Protein AF-0000000078819609 (afdb_homodimer)

Foldseek 3Di:
DEEEEEEEQDPFSVLSLVLLQVCVVVVHAYEYEYAPNRQVNCVVPHPDHPVNSCVSHNHYDYQACCVDLLLDLVRDDQYYEYVAAELVLLQCLLVVNSNTSVSSSSVSCLVNVHEYEHAYEDPPDDPSSVVSVVSNVVSRYHYHHLDFDCVQVDDDPVQSSQRSSCVVCVSSVHDDDSHDDDD/DEEEEEEEQDPFSVLSLVLLQVCVVVVHAYEYEYAPNRQVNCVVPHPDHPVNSCVSHNHYDYQACCVDLLLDLVRDDQYYEYVAAELVLLQCLLVVNSNTSVSSSSVSCLVNVHEYEHAYEDPPDDPSSVVSVVSNVVSRYHYHHLDFDCVQVDDDPVQSSQRSSCVVCVSSVHDDDSHDDDD

Nearest PDB structures (foldseek):
  6qlg-assembly1_A  TM=9.914E-01  e=8.619E-25  Aspergillus niger
  6m8v-assembly1_A  TM=9.849E-01  e=5.406E-24  Methanocaldococcus jannaschii DSM 2661
  6m8t-assembly1_A  TM=9.873E-01  e=1.109E-22  Archaeoglobus fulgidus DSM 4304
  1sbz-assembly1_D  TM=9.808E-01  e=8.305E-22  Escherichia coli O157:H7
  1sbz-assembly1_A  TM=9.743E-01  e=9.921E-22  Escherichia coli O157:H7

Sequence (366 aa):
MEIIVGISGASGVQYGIRLLEVLAEKGIETHLVLTEAAKQIIGIETDYLPLEVEKLATWNYSQKDFSAPIASGSYKTAGMVVAPCSMKTLGAVANGISDTLLTRAADVCLKEERKLVLMTRETPLNLIHIENMLRAKQAGASILPACPGFYSRPKTLEDLIDTMTGRALDLLGVENDIYRRWEMEIIVGISGASGVQYGIRLLEVLAEKGIETHLVLTEAAKQIIGIETDYLPLEVEKLATWNYSQKDFSAPIASGSYKTAGMVVAPCSMKTLGAVANGISDTLLTRAADVCLKEERKLVLMTRETPLNLIHIENMLRAKQAGASILPACPGFYSRPKTLEDLIDTMTGRALDLLGVENDIYRRWE

Organism: Methanosarcina acetivorans (strain ATCC 35395 / DSM 2834 / JCM 12185 / C2A) (NCBI:txid188937)

Solvent-accessible surface area (backbone atoms only — not comparable to full-atom values): 18565 Å² total; per-residue (Å²): 116,37,36,35,39,28,29,29,59,26,53,40,48,62,39,31,52,52,39,36,51,53,36,44,73,70,70,42,43,28,41,32,29,53,32,72,54,22,42,53,45,34,54,64,48,45,90,52,50,58,68,61,58,46,65,47,34,76,38,67,45,59,34,81,43,67,80,44,63,62,53,35,73,85,50,83,60,64,27,36,36,26,24,12,22,11,65,67,56,42,43,26,52,38,66,72,43,54,86,34,30,54,34,28,29,52,49,34,25,46,79,69,69,35,47,33,38,36,23,34,37,63,57,62,52,56,71,67,56,46,53,27,51,44,44,29,40,74,60,60,36,43,43,31,43,52,28,61,65,30,73,78,50,62,87,43,57,64,48,39,43,28,40,49,34,38,52,54,31,53,75,68,70,44,88,80,76,69,41,84,69,93,127,114,38,36,35,40,28,29,29,58,26,54,41,47,62,39,30,52,52,40,36,51,52,36,43,74,69,69,42,43,31,40,32,28,53,34,73,53,22,43,53,45,34,54,65,48,45,91,52,49,59,68,62,58,48,66,48,32,74,39,68,46,58,34,78,43,66,80,44,63,62,54,36,73,85,50,83,60,64,26,36,35,25,23,13,20,11,66,66,56,42,43,26,52,38,67,71,44,54,86,34,31,53,32,28,29,50,49,33,25,45,79,69,70,35,48,31,38,37,24,34,37,63,57,61,52,56,72,68,56,45,52,26,50,45,45,29,41,75,63,61,37,42,42,30,42,54,28,60,65,30,74,78,50,63,86,44,59,65,48,39,43,30,41,50,34,39,51,54,32,52,74,67,70,44,88,80,75,70,42,85,69,94,126

Secondary structure (DSSP, 8-state):
-EEEEEE-SSS-HHHHHHHHHHHHHTT-EEEEEE-HHHHHHHHHHSS--HHHHHTTSSEEEETT-TTSGGGSTTS--SEEEEEEE-HHHHHHHHTT---SHHHHHHHHHHHTT-EEEEEE--SSB-HHHHHHHHHHHHTTPEE--S----TT---SHHHHHHHHHHHHHHHHT----SS----/-EEEEEE-SSS-HHHHHHHHHHHHHTT-EEEEEE-HHHHHHHHHHSS--HHHHHTTSSEEEETT-TTSGGGSTTS--SEEEEEEE-HHHHHHHHTT---SHHHHHHHHHHHTT-EEEEEE--SSB-HHHHHHHHHHHHHTPEE--S----TT---SHHHHHHHHHHHHHHHHT----SS----

Structure (mmCIF, N/CA/C/O backbone):
data_AF-0000000078819609-model_v1
#
loop_
_entity.id
_entity.type
_entity.pdbx_description
1 polymer 'Flavin prenyltransferase UbiX'
#
loop_
_atom_site.group_PDB
_atom_site.id
_atom_site.type_symbol
_atom_site.label_atom_id
_atom_site.label_alt_id
_atom_site.label_comp_id
_atom_site.label_asym_id
_atom_site.label_entity_id
_atom_site.label_seq_id
_atom_site.pdbx_PDB_ins_code
_atom_site.Cartn_x
_atom_site.Cartn_y
_atom_site.Cartn_z
_atom_site.occupancy
_atom_site.B_iso_or_equiv
_atom_site.auth_seq_id
_atom_site.auth_comp_id
_atom_site.auth_asym_id
_atom_site.auth_atom_id
_atom_site.pdbx_PDB_model_num
ATOM 1 N N . MET A 1 1 ? 0.034 19.875 22.359 1 91.62 1 MET A N 1
ATOM 2 C CA . MET A 1 1 ? 0.656 19.188 21.219 1 91.62 1 MET A CA 1
ATOM 3 C C . MET A 1 1 ? -0.004 19.609 19.906 1 91.62 1 MET A C 1
ATOM 5 O O . MET A 1 1 ? -1.227 19.75 19.844 1 91.62 1 MET A O 1
ATOM 9 N N . GLU A 1 2 ? 0.797 20.078 18.906 1 98.19 2 GLU A N 1
ATOM 10 C CA . GLU A 1 2 ? 0.292 20.484 17.609 1 98.19 2 GLU A CA 1
ATOM 11 C C . GLU A 1 2 ? 0.87 19.625 16.5 1 98.19 2 GLU A C 1
ATOM 13 O O . GLU A 1 2 ? 2.068 19.328 16.484 1 98.19 2 GLU A O 1
ATOM 18 N N . ILE A 1 3 ? 0.057 19.172 15.609 1 98.81 3 ILE A N 1
ATOM 19 C CA . ILE A 1 3 ? 0.473 18.281 14.531 1 98.81 3 ILE A CA 1
ATOM 20 C C . ILE A 1 3 ? 0.109 18.906 13.188 1 98.81 3 ILE A C 1
ATOM 22 O O . ILE A 1 3 ? -0.973 19.469 13.031 1 98.81 3 ILE A O 1
ATOM 26 N N . ILE A 1 4 ? 0.991 18.844 12.25 1 98.94 4 ILE A N 1
ATOM 27 C CA . ILE A 1 4 ? 0.702 19.266 10.883 1 98.94 4 ILE A CA 1
ATOM 28 C C . ILE A 1 4 ? 0.105 18.109 10.094 1 98.94 4 ILE A C 1
ATOM 30 O O . ILE A 1 4 ? 0.62 16.984 10.133 1 98.94 4 ILE A O 1
ATOM 34 N N . VAL A 1 5 ? -1.014 18.344 9.438 1 98.94 5 VAL A N 1
ATOM 35 C CA . VAL A 1 5 ? -1.638 17.359 8.555 1 98.94 5 VAL A CA 1
ATOM 36 C C . VAL A 1 5 ? -1.659 17.891 7.125 1 98.94 5 VAL A C 1
ATOM 38 O O . VAL A 1 5 ? -2.238 18.953 6.855 1 98.94 5 VAL A O 1
ATOM 41 N N . GLY A 1 6 ? -0.938 17.234 6.266 1 98.94 6 GLY A N 1
ATOM 42 C CA . GLY A 1 6 ? -1.035 17.5 4.84 1 98.94 6 GLY A CA 1
ATOM 43 C C . GLY A 1 6 ? -1.858 16.469 4.098 1 98.94 6 GLY A C 1
ATOM 44 O O . GLY A 1 6 ? -1.774 15.273 4.395 1 98.94 6 GLY A O 1
ATOM 45 N N . ILE A 1 7 ? -2.686 16.859 3.195 1 98.94 7 ILE A N 1
ATOM 46 C CA . ILE A 1 7 ? -3.395 15.992 2.27 1 98.94 7 ILE A CA 1
ATOM 47 C C . ILE A 1 7 ? -3.037 16.359 0.831 1 98.94 7 ILE A C 1
ATOM 49 O O . ILE A 1 7 ? -3.246 17.5 0.406 1 98.94 7 ILE A O 1
ATOM 53 N N . SER A 1 8 ? -2.395 15.414 0.167 1 98.81 8 SER A N 1
ATOM 54 C CA . SER A 1 8 ? -1.955 15.703 -1.194 1 98.81 8 SER A CA 1
ATOM 55 C C . SER A 1 8 ? -2.738 14.883 -2.213 1 98.81 8 SER A C 1
ATOM 57 O O . SER A 1 8 ? -3.693 14.188 -1.858 1 98.81 8 SER A O 1
ATOM 59 N N . GLY A 1 9 ? -2.371 15.102 -3.496 1 98.12 9 GLY A N 1
ATOM 60 C CA . GLY A 1 9 ? -3.201 14.688 -4.613 1 98.12 9 GLY A CA 1
ATOM 61 C C . GLY A 1 9 ? -3.018 13.227 -4.98 1 98.12 9 GLY A C 1
ATOM 62 O O . GLY A 1 9 ? -2.623 12.906 -6.102 1 98.12 9 GLY A O 1
ATOM 63 N N . ALA A 1 10 ? -3.391 12.336 -4.172 1 98.5 10 ALA A N 1
ATOM 64 C CA . ALA A 1 10 ? -3.475 10.898 -4.418 1 98.5 10 ALA A CA 1
ATOM 65 C C . ALA A 1 10 ? -4.805 10.336 -3.928 1 98.5 10 ALA A C 1
ATOM 67 O O . ALA A 1 10 ? -5.461 10.93 -3.07 1 98.5 10 ALA A O 1
ATOM 68 N N . SER A 1 11 ? -5.23 9.227 -4.488 1 98.12 11 SER A N 1
ATOM 69 C CA . SER A 1 11 ? -6.426 8.555 -3.996 1 98.12 11 SER A CA 1
ATOM 70 C C . SER A 1 11 ? -6.285 8.18 -2.525 1 98.12 11 SER A C 1
ATOM 72 O O . SER A 1 11 ? -5.18 7.91 -2.053 1 98.12 11 SER A O 1
ATOM 74 N N . GLY A 1 12 ? -7.406 8.195 -1.844 1 98.5 12 GLY A N 1
ATOM 75 C CA . GLY A 1 12 ? -7.387 7.852 -0.431 1 98.5 12 GLY A CA 1
ATOM 76 C C . GLY A 1 12 ? -7.43 9.062 0.477 1 98.5 12 GLY A C 1
ATOM 77 O O . GLY A 1 12 ? -6.836 9.062 1.558 1 98.5 12 GLY A O 1
ATOM 78 N N . VAL A 1 13 ? -8.047 10.133 0.08 1 98.81 13 VAL A N 1
ATOM 79 C CA . VAL A 1 13 ? -8.156 11.344 0.889 1 98.81 13 VAL A CA 1
ATOM 80 C C . VAL A 1 13 ? -8.891 11.023 2.191 1 98.81 13 VAL A C 1
ATOM 82 O O . VAL A 1 13 ? -8.758 11.758 3.176 1 98.81 13 VAL A O 1
ATOM 85 N N . GLN A 1 14 ? -9.617 9.898 2.232 1 98.69 14 GLN A N 1
ATOM 86 C CA . GLN A 1 14 ? -10.32 9.43 3.418 1 98.69 14 GLN A CA 1
ATOM 87 C C . GLN A 1 14 ? -9.367 9.242 4.59 1 98.69 14 GLN A C 1
ATOM 89 O O . GLN A 1 14 ? -9.742 9.445 5.746 1 98.69 14 GLN A O 1
ATOM 94 N N . TYR A 1 15 ? -8.141 8.852 4.297 1 98.75 15 TYR A N 1
ATOM 95 C CA . TYR A 1 15 ? -7.156 8.641 5.352 1 98.75 15 TYR A CA 1
ATOM 96 C C . TYR A 1 15 ? -6.863 9.938 6.094 1 98.75 15 TYR A C 1
ATOM 98 O O . TYR A 1 15 ? -6.848 9.969 7.328 1 98.75 15 TYR A O 1
ATOM 106 N N . GLY A 1 16 ? -6.609 10.992 5.297 1 98.88 16 GLY A N 1
ATOM 107 C CA . GLY A 1 16 ? -6.352 12.289 5.895 1 98.88 16 GLY A CA 1
ATOM 108 C C . GLY A 1 16 ? -7.551 12.852 6.641 1 98.88 16 GLY A C 1
ATOM 109 O O . GLY A 1 16 ? -7.406 13.406 7.73 1 98.88 16 GLY A O 1
ATOM 110 N N . ILE A 1 17 ? -8.695 12.688 6.07 1 98.88 17 ILE A N 1
ATOM 111 C CA . ILE A 1 17 ? -9.922 13.18 6.68 1 98.88 17 ILE A CA 1
ATOM 112 C C . ILE A 1 17 ? -10.156 12.469 8.008 1 98.88 17 ILE A C 1
ATOM 114 O O . ILE A 1 17 ? -10.414 13.117 9.031 1 98.88 17 ILE A O 1
ATOM 118 N N . ARG A 1 18 ? -10.062 11.156 8.016 1 98.81 18 ARG A N 1
ATOM 119 C CA . ARG A 1 18 ? -10.266 10.375 9.227 1 98.81 18 ARG A CA 1
ATOM 120 C C . ARG A 1 18 ? -9.25 10.766 10.305 1 98.81 18 ARG A C 1
ATOM 122 O O . ARG A 1 18 ? -9.594 10.852 11.484 1 98.81 18 ARG A O 1
ATOM 129 N N . LEU A 1 19 ? -8.031 11.016 9.906 1 98.88 19 LEU A N 1
ATOM 130 C CA . LEU A 1 19 ? -6.992 11.453 10.836 1 98.88 19 LEU A CA 1
ATOM 131 C C . LEU A 1 19 ? -7.379 12.758 11.516 1 98.88 19 LEU A C 1
ATOM 133 O O . LEU A 1 19 ? -7.238 12.891 12.734 1 98.88 19 LEU A O 1
ATOM 137 N N . LEU A 1 20 ? -7.855 13.727 10.711 1 98.88 20 LEU A N 1
ATOM 138 C CA . LEU A 1 20 ? -8.289 15.008 11.258 1 98.88 20 LEU A CA 1
ATOM 139 C C . LEU A 1 20 ? -9.422 14.805 12.266 1 98.88 20 LEU A C 1
ATOM 141 O O . LEU A 1 20 ? -9.422 15.43 13.336 1 98.88 20 LEU A O 1
ATOM 145 N N . GLU A 1 21 ? -10.352 13.93 11.914 1 98.75 21 GLU A N 1
ATOM 146 C CA . GLU A 1 21 ? -11.477 13.656 12.805 1 98.75 21 GLU A CA 1
ATOM 147 C C . GLU A 1 21 ? -10.992 13.109 14.141 1 98.75 21 GLU A C 1
ATOM 149 O O . GLU A 1 21 ? -11.422 13.578 15.203 1 98.75 21 GLU A O 1
ATOM 154 N N . VAL A 1 22 ? -10.109 12.156 14.102 1 98.69 22 VAL A N 1
ATOM 155 C CA . VAL A 1 22 ? -9.641 11.484 15.305 1 98.69 22 VAL A CA 1
ATOM 156 C C . VAL A 1 22 ? -8.82 12.453 16.156 1 98.69 22 VAL A C 1
ATOM 158 O O . VAL A 1 22 ? -8.961 12.5 17.375 1 98.69 22 VAL A O 1
ATOM 161 N N . LEU A 1 23 ? -7.938 13.227 15.508 1 98.69 23 LEU A N 1
ATOM 162 C CA . LEU A 1 23 ? -7.121 14.195 16.234 1 98.69 23 LEU A CA 1
ATOM 163 C C . LEU A 1 23 ? -7.996 15.242 16.922 1 98.69 23 LEU A C 1
ATOM 165 O O . LEU A 1 23 ? -7.734 15.633 18.062 1 98.69 23 LEU A O 1
ATOM 169 N N . ALA A 1 24 ? -9.023 15.695 16.234 1 98.25 24 ALA A N 1
ATOM 170 C CA . ALA A 1 24 ? -9.961 16.656 16.828 1 98.25 24 ALA A CA 1
ATOM 171 C C . ALA A 1 24 ? -10.656 16.062 18.047 1 98.25 24 ALA A C 1
ATOM 173 O O . ALA A 1 24 ? -10.797 16.734 19.078 1 98.25 24 ALA A O 1
ATOM 174 N N . GLU A 1 25 ? -11.055 14.82 17.906 1 97.56 25 GLU A N 1
ATOM 175 C CA . GLU A 1 25 ? -11.711 14.117 19 1 97.56 25 GLU A CA 1
ATOM 176 C C . GLU A 1 25 ? -10.805 14.031 20.234 1 97.56 25 GLU A C 1
ATOM 178 O O . GLU A 1 25 ? -11.281 14.039 21.359 1 97.56 25 GLU A O 1
ATOM 183 N N . LYS A 1 26 ? -9.578 14.016 20.016 1 97.44 26 LYS A N 1
ATOM 184 C CA . LYS A 1 26 ? -8.609 13.867 21.094 1 97.44 26 LYS A CA 1
ATOM 185 C C . LYS A 1 26 ? -8.164 15.227 21.625 1 97.44 26 LYS A C 1
ATOM 187 O O . LYS A 1 26 ? -7.34 15.305 22.547 1 97.44 26 LYS A O 1
ATOM 192 N N . GLY A 1 27 ? -8.594 16.281 21.031 1 97.44 27 GLY A N 1
ATOM 193 C CA . GLY A 1 27 ? -8.266 17.625 21.469 1 97.44 27 GLY A CA 1
ATOM 194 C C . GLY A 1 27 ? -6.883 18.062 21.031 1 97.44 27 GLY A C 1
ATOM 195 O O . GLY A 1 27 ? -6.297 18.969 21.625 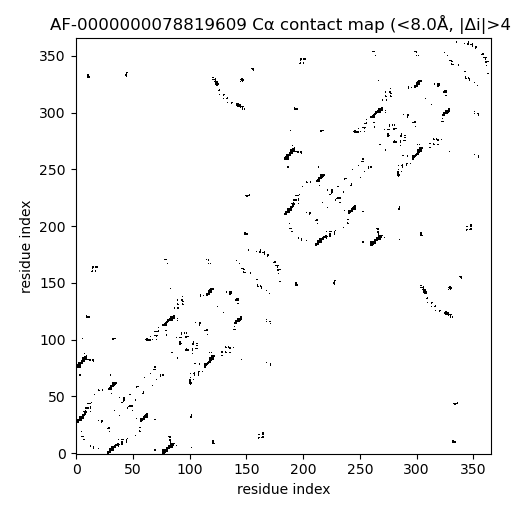1 97.44 27 GLY A O 1
ATOM 196 N N . ILE A 1 28 ? -6.328 17.375 20.062 1 98.44 28 ILE A N 1
ATOM 197 C CA . ILE A 1 28 ? -5.02 17.75 19.531 1 98.44 28 ILE A CA 1
ATOM 198 C C . ILE A 1 28 ? -5.176 18.812 18.453 1 98.44 28 ILE A C 1
ATOM 200 O O . ILE A 1 28 ? -5.992 18.656 17.547 1 98.44 28 ILE A O 1
ATOM 204 N N . GLU A 1 29 ? -4.484 19.844 18.547 1 98.62 29 GLU A N 1
ATOM 205 C CA . GLU A 1 29 ? -4.551 20.938 17.578 1 98.62 29 GLU A CA 1
ATOM 206 C C . GLU A 1 29 ? -3.82 20.578 16.297 1 98.62 29 GLU A C 1
ATOM 208 O O . GLU A 1 29 ? -2.754 19.953 16.328 1 98.62 29 GLU A O 1
ATOM 213 N N . THR A 1 30 ? -4.449 20.969 15.133 1 98.88 30 THR A N 1
ATOM 214 C CA . THR A 1 30 ? -3.883 20.562 13.852 1 98.88 30 THR A CA 1
ATOM 215 C C . THR A 1 30 ? -3.736 21.766 12.914 1 98.88 30 THR A C 1
ATOM 217 O O . THR A 1 30 ? -4.543 22.688 12.961 1 98.88 30 THR A O 1
ATOM 220 N N . HIS A 1 31 ? -2.635 21.75 12.203 1 98.94 31 HIS A N 1
ATOM 221 C CA . HIS A 1 31 ? -2.395 22.641 11.07 1 98.94 31 HIS A CA 1
ATOM 222 C C . HIS A 1 31 ? -2.572 21.906 9.742 1 98.94 31 HIS A C 1
ATOM 224 O O . HIS A 1 31 ? -1.786 21.016 9.414 1 98.94 31 HIS A O 1
ATOM 230 N N . LEU A 1 32 ? -3.578 22.328 8.977 1 98.94 32 LEU A N 1
ATOM 231 C CA . LEU A 1 32 ? -3.904 21.594 7.758 1 98.94 32 LEU A CA 1
ATOM 232 C C . LEU A 1 32 ? -3.412 22.359 6.527 1 98.94 32 LEU A C 1
ATOM 234 O O . LEU A 1 32 ? -3.572 23.578 6.434 1 98.94 32 LEU A O 1
ATOM 238 N N . VAL A 1 33 ? -2.777 21.656 5.645 1 98.94 33 VAL A N 1
ATOM 239 C CA . VAL A 1 33 ? -2.523 22.125 4.289 1 98.94 33 VAL A CA 1
ATOM 240 C C . VAL A 1 33 ? -3.146 21.172 3.279 1 98.94 33 VAL A C 1
ATOM 242 O O . VAL A 1 33 ? -2.746 20 3.191 1 98.94 33 VAL A O 1
ATOM 245 N N . LEU A 1 34 ? -4.117 21.641 2.518 1 98.62 34 LEU A N 1
ATOM 246 C CA . LEU A 1 34 ? -4.695 20.906 1.394 1 98.62 34 LEU A CA 1
ATOM 247 C C . LEU A 1 34 ? -4.094 21.375 0.074 1 98.62 34 LEU A C 1
ATOM 249 O O . LEU A 1 34 ? -4.113 22.578 -0.233 1 98.62 34 LEU A O 1
ATOM 253 N N . THR A 1 35 ? -3.582 20.438 -0.661 1 98.62 35 THR A N 1
ATOM 254 C CA . THR A 1 35 ? -3.178 20.828 -2.004 1 98.62 35 THR A CA 1
ATOM 255 C C . THR A 1 35 ? -4.398 21.016 -2.902 1 98.62 35 THR A C 1
ATOM 257 O O . THR A 1 35 ? -5.484 20.516 -2.592 1 98.62 35 THR A O 1
ATOM 260 N N . GLU A 1 36 ? -4.168 21.703 -3.99 1 98.06 36 GLU A N 1
ATOM 261 C CA . GLU A 1 36 ? -5.258 21.875 -4.945 1 98.06 36 GLU A CA 1
ATOM 262 C C . GLU A 1 36 ? -5.719 20.531 -5.508 1 98.06 36 GLU A C 1
ATOM 264 O O . GLU A 1 36 ? -6.918 20.312 -5.688 1 98.06 36 GLU A O 1
ATOM 269 N N . ALA A 1 37 ? -4.824 19.688 -5.809 1 98.38 37 ALA A N 1
ATOM 270 C CA . ALA A 1 37 ? -5.164 18.344 -6.301 1 98.38 37 ALA A CA 1
ATOM 271 C C . ALA A 1 37 ? -5.992 17.578 -5.273 1 98.38 37 ALA A C 1
ATOM 273 O O . ALA A 1 37 ? -6.949 16.891 -5.629 1 98.38 37 ALA A O 1
ATOM 274 N N . ALA A 1 38 ? -5.652 17.703 -4.027 1 98.69 38 ALA A N 1
ATOM 275 C CA . ALA A 1 38 ? -6.395 17.031 -2.963 1 98.69 38 ALA A CA 1
ATOM 276 C C . ALA A 1 38 ? -7.844 17.5 -2.916 1 98.69 38 ALA A C 1
ATOM 278 O O . ALA A 1 38 ? -8.758 16.703 -2.719 1 98.69 38 ALA A O 1
ATOM 279 N N . LYS A 1 39 ? -7.984 18.781 -3.047 1 98.62 39 LYS A N 1
ATOM 280 C CA . LYS A 1 39 ? -9.336 19.328 -3.037 1 98.62 39 LYS A CA 1
ATOM 281 C C . LYS A 1 39 ? -10.188 18.719 -4.141 1 98.62 39 LYS A C 1
ATOM 283 O O . LYS A 1 39 ? -11.367 18.406 -3.928 1 98.62 39 LYS A O 1
ATOM 288 N N . GLN A 1 40 ? -9.586 18.562 -5.305 1 98.31 40 GLN A N 1
ATOM 289 C CA . GLN A 1 40 ? -10.305 17.938 -6.406 1 98.31 40 GLN A CA 1
ATOM 290 C C . GLN A 1 40 ? -10.648 16.484 -6.082 1 98.31 40 GLN A C 1
ATOM 292 O O . GLN A 1 40 ? -11.773 16.031 -6.34 1 98.31 40 GLN A O 1
ATOM 297 N N . ILE A 1 41 ? -9.758 15.758 -5.512 1 98.56 41 ILE A N 1
ATOM 298 C CA . ILE A 1 41 ? -9.945 14.344 -5.219 1 98.56 41 ILE A CA 1
ATOM 299 C C . ILE A 1 41 ? -11 14.172 -4.129 1 98.56 41 ILE A C 1
ATOM 301 O O . ILE A 1 41 ? -11.781 13.219 -4.156 1 98.56 41 ILE A O 1
ATOM 305 N N . ILE A 1 42 ? -11.039 15.07 -3.146 1 98.56 42 ILE A N 1
ATOM 306 C CA . ILE A 1 42 ? -12.086 15.047 -2.129 1 98.56 42 ILE A CA 1
ATOM 307 C C . ILE A 1 42 ? -13.461 15.023 -2.797 1 98.56 42 ILE A C 1
ATOM 309 O O . ILE A 1 42 ? -14.32 14.227 -2.422 1 98.56 42 ILE A O 1
ATOM 313 N N . GLY A 1 43 ? -13.586 15.875 -3.832 1 97.56 43 GLY A N 1
ATOM 314 C CA . GLY A 1 43 ? -14.844 15.914 -4.562 1 97.56 43 GLY A CA 1
ATOM 315 C C . GLY A 1 43 ? -15.125 14.641 -5.328 1 97.56 43 GLY A C 1
ATOM 316 O O . GLY A 1 43 ? -16.281 14.234 -5.469 1 97.56 43 GLY A O 1
ATOM 317 N N . ILE A 1 44 ? -14.148 13.984 -5.805 1 97.06 44 ILE A N 1
ATOM 318 C CA . ILE A 1 44 ? -14.273 12.797 -6.645 1 97.06 44 ILE A CA 1
ATOM 319 C C . ILE A 1 44 ? -14.57 11.578 -5.77 1 97.06 44 ILE A C 1
ATOM 321 O O . ILE A 1 44 ? -15.453 10.773 -6.09 1 97.06 44 ILE A O 1
ATOM 325 N N . GLU A 1 45 ? -13.891 11.461 -4.59 1 97.81 45 GLU A N 1
ATOM 326 C CA . GLU A 1 45 ? -13.891 10.195 -3.861 1 97.81 45 GLU A CA 1
ATOM 327 C C . GLU A 1 45 ? -14.875 10.234 -2.693 1 97.81 45 GLU A C 1
ATOM 329 O O . GLU A 1 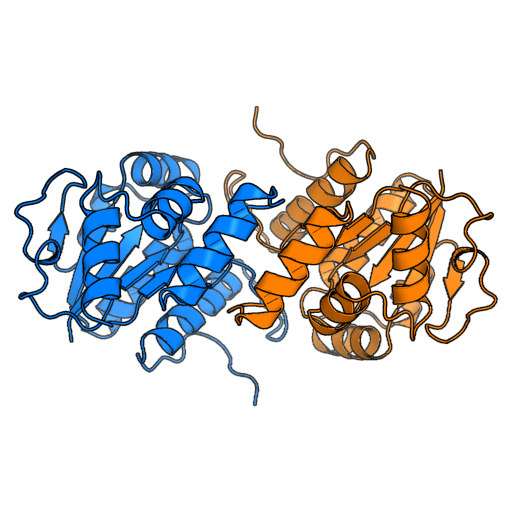45 ? -15.211 9.188 -2.129 1 97.81 45 GLU A O 1
ATOM 334 N N . THR A 1 46 ? -15.266 11.414 -2.266 1 97.94 46 THR A N 1
ATOM 335 C CA . THR A 1 46 ? -16.078 11.523 -1.058 1 97.94 46 THR A CA 1
ATOM 336 C C . THR A 1 46 ? -17.266 12.453 -1.286 1 97.94 46 THR A C 1
ATOM 338 O O . THR A 1 46 ? -17.422 13.008 -2.373 1 97.94 46 THR A O 1
ATOM 341 N N . ASP A 1 47 ? -18.062 12.531 -0.233 1 97.44 47 ASP A N 1
ATOM 342 C CA . ASP A 1 47 ? -19.188 13.469 -0.278 1 97.44 47 ASP A CA 1
ATOM 343 C C . ASP A 1 47 ? -18.844 14.766 0.445 1 97.44 47 ASP A C 1
ATOM 345 O O . ASP A 1 47 ? -19.703 15.633 0.604 1 97.44 47 ASP A O 1
ATOM 349 N N . TYR A 1 48 ? -17.656 14.922 0.892 1 97.69 48 TYR A N 1
ATOM 350 C CA . TYR A 1 48 ? -17.219 16.141 1.561 1 97.69 48 TYR A CA 1
ATOM 351 C C . TYR A 1 48 ? -16.938 17.25 0.549 1 97.69 48 TYR A C 1
ATOM 353 O O . TYR A 1 48 ? -16.453 16.984 -0.554 1 97.69 48 TYR A O 1
ATOM 361 N N . LEU A 1 49 ? -17.188 18.422 0.991 1 98 49 LEU A N 1
ATOM 362 C CA . LEU A 1 49 ? -16.578 19.594 0.359 1 98 49 LEU A CA 1
ATOM 363 C C .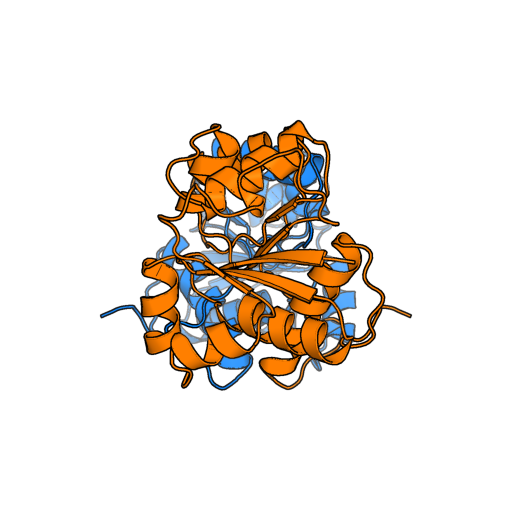 LEU A 1 49 ? -15.242 19.922 1.005 1 98 49 LEU A C 1
ATOM 365 O O . LEU A 1 49 ? -15.055 19.719 2.205 1 98 49 LEU A O 1
ATOM 369 N N . PRO A 1 50 ? -14.336 20.438 0.174 1 98.25 50 PRO A N 1
ATOM 370 C CA . PRO A 1 50 ? -13.047 20.812 0.764 1 98.25 50 PRO A CA 1
ATOM 371 C C . PRO A 1 50 ? -13.195 21.688 2.012 1 98.25 50 PRO A C 1
ATOM 373 O O . PRO A 1 50 ? -12.477 21.484 2.992 1 98.25 50 PRO A O 1
ATOM 376 N N . LEU A 1 51 ? -14.148 22.594 2.014 1 97.94 51 LEU A N 1
ATOM 377 C CA . LEU A 1 51 ? -14.359 23.5 3.137 1 97.94 51 LEU A CA 1
ATOM 378 C C . LEU A 1 51 ? -14.727 22.719 4.398 1 97.94 51 LEU A C 1
ATOM 380 O O . LEU A 1 51 ? -14.352 23.109 5.504 1 97.94 51 LEU A O 1
ATOM 384 N N . GLU A 1 52 ? -15.5 21.656 4.277 1 98.5 52 GLU A N 1
ATOM 385 C CA . GLU A 1 52 ? -15.883 20.828 5.414 1 98.5 52 GLU A CA 1
ATOM 386 C C . GLU A 1 52 ? -14.672 20.141 6.027 1 98.5 52 GLU A C 1
ATOM 388 O O . GLU A 1 52 ? -14.594 19.969 7.246 1 98.5 52 GLU A O 1
ATOM 393 N N . VAL A 1 53 ? -13.773 19.75 5.16 1 98.75 53 VAL A N 1
ATOM 394 C CA . VAL A 1 53 ? -12.539 19.125 5.629 1 98.75 53 VAL A CA 1
ATOM 395 C C . VAL A 1 53 ? -11.68 20.156 6.355 1 98.75 53 VAL A C 1
ATOM 397 O O . VAL A 1 53 ? -11.094 19.859 7.402 1 98.75 53 VAL A O 1
ATOM 400 N N . GLU A 1 54 ? -11.609 21.359 5.805 1 98.62 54 GLU A N 1
ATOM 401 C CA . GLU A 1 54 ? -10.852 22.453 6.414 1 98.62 54 GLU A CA 1
ATOM 402 C C . GLU A 1 54 ? -11.344 22.75 7.824 1 98.62 54 GLU A C 1
ATOM 404 O O . GLU A 1 54 ? -10.555 23.062 8.711 1 98.62 54 GLU A O 1
ATOM 409 N N . LYS A 1 55 ? -12.57 22.562 8.07 1 98.38 55 LYS A N 1
ATOM 410 C CA . LYS A 1 55 ? -13.188 22.891 9.352 1 98.38 55 LYS A CA 1
ATOM 411 C C . LYS A 1 55 ? -12.82 21.859 10.414 1 98.38 55 LYS A C 1
ATOM 413 O O . LYS A 1 55 ? -12.992 22.094 11.609 1 98.38 55 LYS A O 1
ATOM 418 N N . LEU A 1 56 ? -12.344 20.703 9.992 1 98.56 56 LEU A N 1
ATOM 419 C CA . LEU A 1 56 ? -11.945 19.672 10.93 1 98.56 56 LEU A CA 1
ATOM 420 C C . LEU A 1 56 ? -10.648 20.047 11.633 1 98.56 56 LEU A C 1
ATOM 422 O O . LEU A 1 56 ? -10.305 19.469 12.672 1 98.56 56 LEU A O 1
ATOM 426 N N . ALA A 1 57 ? -9.875 20.984 11.062 1 98.81 57 ALA A N 1
ATOM 427 C CA . ALA A 1 57 ? -8.562 21.375 11.586 1 98.81 57 ALA A CA 1
ATOM 428 C C . ALA A 1 57 ? -8.664 22.625 12.461 1 98.81 57 ALA A C 1
ATOM 430 O O . ALA A 1 57 ? -9.594 23.406 12.312 1 98.81 57 ALA A O 1
ATOM 431 N N . THR A 1 58 ? -7.734 22.781 13.359 1 98.81 58 THR A N 1
ATOM 432 C CA . THR A 1 58 ? -7.656 24 14.164 1 98.81 58 THR A CA 1
ATOM 433 C C . THR A 1 58 ? -7.309 25.203 13.289 1 98.81 58 THR A C 1
ATOM 435 O O . THR A 1 58 ? -7.938 26.266 13.398 1 98.81 58 THR A O 1
ATOM 438 N N . TRP A 1 59 ? -6.289 25.062 12.469 1 98.69 59 TRP A N 1
ATOM 439 C CA . TRP A 1 59 ? -5.883 26.047 11.477 1 98.69 59 TRP A CA 1
ATOM 440 C C . TRP A 1 59 ? -5.785 25.438 10.086 1 98.69 59 TRP A C 1
ATOM 442 O O . TRP A 1 59 ? -5.488 24.234 9.953 1 98.69 59 TRP A O 1
ATOM 452 N N . ASN A 1 60 ? -6.074 26.141 9.094 1 98.38 60 ASN A N 1
ATOM 453 C CA . ASN A 1 60 ? -5.926 25.734 7.707 1 98.38 60 ASN A CA 1
ATOM 454 C C . ASN A 1 60 ? -5.219 26.797 6.875 1 98.38 60 ASN A C 1
ATOM 456 O O . ASN A 1 60 ? -5.41 28 7.102 1 98.38 60 ASN A O 1
ATOM 460 N N . TYR A 1 61 ? -4.402 26.375 5.98 1 98.5 61 TYR A N 1
ATOM 461 C CA . TYR A 1 61 ? -3.604 27.281 5.18 1 98.5 61 TYR A CA 1
ATOM 462 C C . TYR A 1 61 ? -3.699 26.953 3.699 1 98.5 61 TYR A C 1
ATOM 464 O O . TYR A 1 61 ? -3.818 25.781 3.332 1 98.5 61 TYR A O 1
ATOM 472 N N . SER A 1 62 ? -3.586 28.016 2.902 1 98.12 62 SER A N 1
ATOM 473 C CA . SER A 1 62 ? -3.355 27.797 1.478 1 98.12 62 SER A CA 1
ATOM 474 C C . SER A 1 62 ? -1.992 27.156 1.23 1 98.12 62 SER A C 1
ATOM 476 O O . SER A 1 62 ? -1.013 27.484 1.898 1 98.12 62 SER A O 1
ATOM 478 N N . GLN A 1 63 ? -1.899 26.328 0.244 1 98.38 63 GLN A N 1
ATOM 479 C CA . GLN A 1 63 ? -0.617 25.734 -0.116 1 98.38 63 GLN A CA 1
ATOM 480 C C . GLN A 1 63 ? 0.365 26.797 -0.604 1 98.38 63 GLN A C 1
ATOM 482 O O . GLN A 1 63 ? 1.565 26.531 -0.707 1 98.38 63 GLN A O 1
ATOM 487 N N . LYS A 1 64 ? -0.109 28 -0.798 1 98.19 64 LYS A N 1
ATOM 488 C CA . LYS A 1 64 ? 0.723 29.094 -1.285 1 98.19 64 LYS A CA 1
ATOM 489 C C . LYS A 1 64 ? 1.143 30.016 -0.143 1 98.19 64 LYS A C 1
ATOM 491 O O . LYS A 1 64 ? 1.881 30.984 -0.355 1 98.19 64 LYS A O 1
ATOM 496 N N . ASP A 1 65 ? 0.688 29.734 1.045 1 98 65 ASP A N 1
ATOM 497 C CA . ASP A 1 65 ? 0.906 30.641 2.176 1 98 65 ASP A CA 1
ATOM 498 C C . ASP A 1 65 ? 2.223 30.328 2.881 1 98 65 ASP A C 1
ATOM 500 O O . ASP A 1 65 ? 2.23 29.734 3.963 1 98 65 ASP A O 1
ATOM 504 N N . PHE A 1 66 ? 3.277 30.875 2.4 1 97.56 66 PHE A N 1
ATOM 505 C CA . PHE A 1 66 ? 4.598 30.609 2.969 1 97.56 66 PHE A CA 1
ATOM 506 C C . PHE A 1 66 ? 4.824 31.469 4.215 1 97.56 66 PHE A C 1
ATOM 508 O O . PHE A 1 66 ? 5.852 31.328 4.883 1 97.56 66 PHE A O 1
ATOM 515 N N . SER A 1 67 ? 3.912 32.281 4.559 1 97.62 67 SER A N 1
ATOM 516 C CA . SER A 1 67 ? 4.02 33.094 5.77 1 97.62 67 SER A CA 1
ATOM 517 C C . SER A 1 67 ? 3.422 32.344 6.973 1 97.62 67 SER A C 1
ATOM 519 O O . SER A 1 67 ? 3.549 32.812 8.109 1 97.62 67 SER A O 1
ATOM 521 N N . ALA A 1 68 ? 2.77 31.203 6.699 1 98.5 68 ALA A N 1
ATOM 522 C CA . ALA A 1 68 ? 2.191 30.422 7.785 1 98.5 68 ALA A CA 1
ATOM 523 C C . ALA A 1 68 ? 3.256 30.016 8.805 1 98.5 68 ALA A C 1
ATOM 525 O O . ALA A 1 68 ? 4.406 29.766 8.438 1 98.5 68 ALA A O 1
ATOM 526 N N . PRO A 1 69 ? 2.939 29.938 10.047 1 98.31 69 PRO A N 1
ATOM 527 C CA . PRO A 1 69 ? 3.91 29.594 11.086 1 98.31 69 PRO A CA 1
ATOM 528 C C . PRO A 1 69 ? 4.617 28.266 10.812 1 98.31 69 PRO A C 1
ATOM 530 O O . PRO A 1 69 ? 5.805 28.125 11.125 1 98.31 69 PRO A O 1
ATOM 533 N N . ILE A 1 70 ? 3.998 27.328 10.188 1 98.56 70 ILE A N 1
ATOM 534 C CA . ILE A 1 70 ? 4.523 25.969 10 1 98.56 70 ILE A CA 1
ATOM 535 C C . ILE A 1 70 ? 5.602 25.984 8.914 1 98.56 70 ILE A C 1
ATOM 537 O O . ILE A 1 70 ? 6.266 24.984 8.68 1 98.56 70 ILE A O 1
ATOM 541 N N . ALA A 1 71 ? 5.789 27.109 8.266 1 98.38 71 ALA A N 1
ATOM 542 C CA . ALA A 1 71 ? 6.852 27.266 7.273 1 98.38 71 ALA A CA 1
ATOM 543 C C . ALA A 1 71 ? 8.188 27.562 7.945 1 98.38 71 ALA A C 1
ATOM 545 O O . ALA A 1 71 ? 9.234 27.531 7.293 1 98.38 71 ALA A O 1
ATOM 546 N N . SER A 1 72 ? 8.125 27.766 9.211 1 97.31 72 SER A N 1
ATOM 547 C CA . SER A 1 72 ? 9.32 28.156 9.945 1 97.31 72 SER A CA 1
ATOM 548 C C . SER A 1 72 ? 9.75 27.078 10.93 1 97.31 72 SER A C 1
ATOM 550 O O . SER A 1 72 ? 8.922 26.484 11.617 1 97.31 72 SER A O 1
ATOM 552 N N . GLY A 1 73 ? 11.047 26.828 11.023 1 95.94 73 GLY A N 1
ATOM 553 C CA . GLY A 1 73 ? 11.594 25.875 11.961 1 95.94 73 GLY A CA 1
ATOM 554 C C . GLY A 1 73 ? 11.461 26.312 13.406 1 95.94 73 GLY A C 1
ATOM 555 O O . GLY A 1 73 ? 11.508 25.484 14.32 1 95.94 73 GLY A O 1
ATOM 556 N N . SER A 1 74 ? 11.32 27.578 13.594 1 96.38 74 SER A N 1
ATOM 557 C CA . SER A 1 74 ? 11.25 28.109 14.953 1 96.38 74 SER A CA 1
ATOM 558 C C . SER A 1 74 ? 9.883 27.859 15.57 1 96.38 74 SER A C 1
ATOM 560 O O . SER A 1 74 ? 9.711 27.969 16.781 1 96.38 74 SER A O 1
ATOM 562 N N . TYR A 1 75 ? 8.883 27.641 14.727 1 97.56 75 TYR A N 1
ATOM 563 C CA . TYR A 1 75 ? 7.582 27.234 15.242 1 97.56 75 TYR A CA 1
ATOM 564 C C . TYR A 1 75 ? 7.559 25.734 15.547 1 97.56 75 TYR A C 1
ATOM 566 O O . TYR A 1 75 ? 7.645 24.906 14.641 1 97.56 75 TYR A O 1
ATOM 574 N N . LYS A 1 76 ? 7.387 25.406 16.734 1 96.62 76 LYS A N 1
ATOM 575 C CA . LYS A 1 76 ? 7.574 24.031 17.141 1 96.62 76 LYS A CA 1
ATOM 576 C C . LYS A 1 76 ? 6.266 23.25 17.047 1 96.62 76 LYS A C 1
ATOM 578 O O . LYS A 1 76 ? 5.246 23.656 17.609 1 96.62 76 LYS A O 1
ATOM 583 N N . THR A 1 77 ? 6.293 22.234 16.266 1 97.56 77 THR A N 1
ATOM 584 C CA . THR A 1 77 ? 5.211 21.266 16.203 1 97.56 77 THR A CA 1
ATOM 585 C C . THR A 1 77 ? 5.699 19.875 16.609 1 97.56 77 THR A C 1
ATOM 587 O O . THR A 1 77 ? 6.906 19.641 16.703 1 97.56 77 THR A O 1
ATOM 590 N N . ALA A 1 78 ? 4.75 19 16.875 1 97.69 78 ALA A N 1
ATOM 591 C CA . ALA A 1 78 ? 5.094 17.656 17.297 1 97.69 78 ALA A CA 1
ATOM 592 C C . ALA A 1 78 ? 5.469 16.781 16.109 1 97.69 78 ALA A C 1
ATOM 594 O O . ALA A 1 78 ? 6.098 15.734 16.266 1 97.69 78 ALA A O 1
ATOM 595 N N . GLY A 1 79 ? 5.109 17.234 14.938 1 98.44 79 GLY A N 1
ATOM 596 C CA . GLY A 1 79 ? 5.395 16.484 13.727 1 98.44 79 GLY A CA 1
ATOM 597 C C . GLY A 1 79 ? 4.387 16.734 12.617 1 98.44 79 GLY A C 1
ATOM 598 O O . GLY A 1 79 ? 3.549 17.625 12.727 1 98.44 79 GLY A O 1
ATOM 599 N N . MET A 1 80 ? 4.516 15.945 11.57 1 98.94 80 MET A N 1
ATOM 600 C CA . MET A 1 80 ? 3.688 16.109 10.383 1 98.94 80 MET A CA 1
ATOM 601 C C . MET A 1 80 ? 3.344 14.75 9.773 1 98.94 80 MET A C 1
ATOM 603 O O . MET A 1 80 ? 4.16 13.828 9.805 1 98.94 80 MET A O 1
ATOM 607 N N . VAL A 1 81 ? 2.168 14.664 9.281 1 98.94 81 VAL A N 1
ATOM 608 C CA . VAL A 1 81 ? 1.758 13.539 8.461 1 98.94 81 VAL A CA 1
ATOM 609 C C . VAL A 1 81 ? 1.143 14.039 7.156 1 98.94 81 VAL A C 1
ATOM 611 O O . VAL A 1 81 ? 0.399 15.023 7.152 1 98.94 81 VAL A O 1
ATOM 614 N N . VAL A 1 82 ? 1.56 13.461 6.098 1 99 82 VAL A N 1
ATOM 615 C CA . VAL A 1 82 ? 0.91 13.688 4.812 1 99 82 VAL A CA 1
ATOM 616 C C . VAL A 1 82 ? 0.112 12.445 4.414 1 99 82 VAL A C 1
ATOM 618 O O . VAL A 1 82 ? 0.688 11.391 4.133 1 99 82 VAL A O 1
ATOM 621 N N . ALA A 1 83 ? -1.248 12.586 4.387 1 98.94 83 ALA A N 1
ATOM 622 C CA . ALA A 1 83 ? -2.119 11.43 4.195 1 98.94 83 ALA A CA 1
ATOM 623 C C . ALA A 1 83 ? -3.332 11.789 3.342 1 98.94 83 ALA A C 1
ATOM 625 O O . ALA A 1 83 ? -4.262 12.445 3.818 1 98.94 83 ALA A O 1
ATOM 626 N N . PRO A 1 84 ? -3.354 11.305 2.158 1 98.88 84 PRO A N 1
ATOM 627 C CA . PRO A 1 84 ? -2.301 10.539 1.483 1 98.88 84 PRO A CA 1
ATOM 628 C C . PRO A 1 84 ? -1.16 11.422 0.985 1 98.88 84 PRO A C 1
ATOM 630 O O . PRO A 1 84 ? -1.317 12.641 0.885 1 98.88 84 PRO A O 1
ATOM 633 N N . CYS A 1 85 ? -0.076 10.805 0.777 1 98.94 85 CYS A N 1
ATOM 634 C CA . CYS A 1 85 ? 1.078 11.445 0.157 1 98.94 85 CYS A CA 1
ATOM 635 C C . CYS A 1 85 ? 1.225 11.016 -1.297 1 98.94 85 CYS A C 1
ATOM 637 O O . CYS A 1 85 ? 1.515 9.852 -1.577 1 98.94 85 CYS A O 1
ATOM 639 N N . SER A 1 86 ? 1.015 11.938 -2.209 1 98.88 86 SER A N 1
ATOM 640 C CA . SER A 1 86 ? 1.187 11.633 -3.625 1 98.88 86 SER A CA 1
ATOM 641 C C . SER A 1 86 ? 2.658 11.422 -3.971 1 98.88 86 SER A C 1
ATOM 643 O O . SER A 1 86 ? 3.543 11.875 -3.238 1 98.88 86 SER A O 1
ATOM 645 N N . MET A 1 87 ? 2.873 10.75 -5.133 1 98.81 87 MET A N 1
ATOM 646 C CA . MET A 1 87 ? 4.258 10.539 -5.539 1 98.81 87 MET A CA 1
ATOM 647 C C . MET A 1 87 ? 4.91 11.852 -5.957 1 98.81 87 MET A C 1
ATOM 649 O O . MET A 1 87 ? 6.121 12.023 -5.809 1 98.81 87 MET A O 1
ATOM 653 N N . LYS A 1 88 ? 4.086 12.828 -6.402 1 98.69 88 LYS A N 1
ATOM 654 C CA . LYS A 1 88 ? 4.605 14.172 -6.652 1 98.69 88 LYS A CA 1
ATOM 655 C C . LYS A 1 88 ? 5.137 14.805 -5.371 1 98.69 88 LYS A C 1
ATOM 657 O O . LYS A 1 88 ? 6.25 15.328 -5.348 1 98.69 88 LYS A O 1
ATOM 662 N N . THR A 1 89 ? 4.312 14.75 -4.359 1 98.88 89 THR A N 1
ATOM 663 C CA . THR A 1 89 ? 4.715 15.312 -3.072 1 98.88 89 THR A CA 1
ATOM 664 C C . THR A 1 89 ? 5.918 14.562 -2.51 1 98.88 89 THR A C 1
ATOM 666 O O . THR A 1 89 ? 6.879 15.18 -2.047 1 98.88 89 THR A O 1
ATOM 669 N N . LEU A 1 90 ? 5.879 13.242 -2.629 1 98.94 90 LEU A N 1
ATOM 670 C CA . LEU A 1 90 ? 7.027 12.445 -2.201 1 98.94 90 LEU A CA 1
ATOM 671 C C . LEU A 1 90 ? 8.289 12.883 -2.932 1 98.94 90 LEU A C 1
ATOM 673 O O . LEU A 1 90 ? 9.344 13.047 -2.312 1 98.94 90 LEU A O 1
ATOM 677 N N . GLY A 1 91 ? 8.18 12.953 -4.227 1 98.88 91 GLY A N 1
ATOM 678 C CA . GLY A 1 91 ? 9.312 13.375 -5.031 1 98.88 91 GLY A CA 1
ATOM 679 C C . GLY A 1 91 ? 9.875 14.719 -4.613 1 98.88 91 GLY A C 1
ATOM 680 O O . GLY A 1 91 ? 11.094 14.883 -4.504 1 98.88 91 GLY A O 1
ATOM 681 N N . ALA A 1 92 ? 9 15.672 -4.348 1 98.88 92 ALA A N 1
ATOM 682 C CA . ALA A 1 92 ? 9.438 17 -3.92 1 98.88 92 ALA A CA 1
ATOM 683 C C . ALA A 1 92 ? 10.148 16.938 -2.574 1 98.88 92 ALA A C 1
ATOM 685 O O . ALA A 1 92 ? 11.234 17.484 -2.414 1 98.88 92 ALA A O 1
ATOM 686 N N . VAL A 1 93 ? 9.57 16.25 -1.635 1 98.81 93 VAL A N 1
ATOM 687 C CA . VAL A 1 93 ? 10.148 16.109 -0.3 1 98.81 93 VAL A CA 1
ATOM 688 C C . VAL A 1 93 ? 11.516 15.438 -0.391 1 98.81 93 VAL A C 1
ATOM 690 O O . VAL A 1 93 ? 12.492 15.914 0.185 1 98.81 93 VAL A O 1
ATOM 693 N N . ALA A 1 94 ? 11.594 14.336 -1.16 1 98.81 94 ALA A N 1
ATOM 694 C CA . ALA A 1 94 ? 12.789 13.508 -1.274 1 98.81 94 ALA A CA 1
ATOM 695 C C . ALA A 1 94 ? 13.938 14.289 -1.907 1 98.81 94 ALA A C 1
ATOM 697 O O . ALA A 1 94 ? 15.109 13.969 -1.689 1 98.81 94 ALA A O 1
ATOM 698 N N . ASN A 1 95 ? 13.57 15.305 -2.678 1 98.62 95 ASN A N 1
ATOM 699 C CA . ASN A 1 95 ? 14.602 16.031 -3.428 1 98.62 95 ASN A CA 1
ATOM 700 C C . ASN A 1 95 ? 14.75 17.453 -2.936 1 98.62 95 ASN A C 1
ATOM 702 O O . ASN A 1 95 ? 15.375 18.281 -3.604 1 98.62 95 ASN A O 1
ATOM 706 N N . GLY A 1 96 ? 14.133 17.844 -1.822 1 98.12 96 GLY A N 1
ATOM 707 C CA . GLY A 1 96 ? 14.305 19.141 -1.188 1 98.12 96 GLY A CA 1
ATOM 708 C C . GLY A 1 96 ? 13.648 20.266 -1.956 1 98.12 96 GLY A C 1
ATOM 709 O O . GLY A 1 96 ? 14.117 21.406 -1.917 1 98.12 96 GLY A O 1
ATOM 710 N N . ILE A 1 97 ? 12.664 19.891 -2.715 1 98.19 97 ILE A N 1
ATOM 711 C CA . ILE A 1 97 ? 11.938 20.891 -3.484 1 98.19 97 ILE A CA 1
ATOM 712 C C . ILE A 1 97 ? 10.734 21.391 -2.68 1 98.19 97 ILE A C 1
ATOM 714 O O . ILE A 1 97 ? 9.703 20.719 -2.617 1 98.19 97 ILE A O 1
ATOM 718 N N . SER A 1 98 ? 10.812 22.531 -2.07 1 96.94 98 SER A N 1
ATOM 719 C CA . SER A 1 98 ? 9.805 23.109 -1.189 1 96.94 98 SER A CA 1
ATOM 720 C C . SER A 1 98 ? 9.008 24.203 -1.896 1 96.94 98 SER A C 1
ATOM 722 O O . SER A 1 98 ? 8.984 25.359 -1.445 1 96.94 98 SER A O 1
ATOM 724 N N . ASP A 1 99 ? 8.266 23.766 -2.928 1 96.88 99 ASP A N 1
ATOM 725 C CA . ASP A 1 99 ? 7.605 24.75 -3.787 1 96.88 99 ASP A CA 1
ATOM 726 C C . ASP A 1 99 ? 6.18 25.016 -3.311 1 96.88 99 ASP A C 1
ATOM 728 O O . ASP A 1 99 ? 5.504 25.906 -3.838 1 96.88 99 ASP A O 1
ATOM 732 N N . THR A 1 100 ? 5.66 24.375 -2.342 1 98.44 100 THR A N 1
ATOM 733 C CA . THR A 1 100 ? 4.383 24.609 -1.682 1 98.44 100 THR A CA 1
ATOM 734 C C . THR A 1 100 ? 4.559 24.656 -0.166 1 98.44 100 THR A C 1
ATOM 736 O O . THR A 1 100 ? 5.586 24.219 0.358 1 98.44 100 THR A O 1
ATOM 739 N N . LEU A 1 101 ? 3.541 25.188 0.502 1 98.81 101 LEU A N 1
ATOM 740 C CA . LEU A 1 101 ? 3.605 25.203 1.959 1 98.81 101 LEU A CA 1
ATOM 741 C C . LEU A 1 101 ? 3.699 23.781 2.506 1 98.81 101 LEU A C 1
ATOM 743 O O . LEU A 1 101 ? 4.371 23.531 3.512 1 98.81 101 LEU A O 1
ATOM 747 N N . LEU A 1 102 ? 3.031 22.828 1.865 1 98.88 102 LEU A N 1
ATOM 748 C CA . LEU A 1 102 ? 3.062 21.438 2.312 1 98.88 102 LEU A CA 1
ATOM 749 C C . LEU A 1 102 ? 4.484 20.891 2.277 1 98.88 102 LEU A C 1
ATOM 751 O O . LEU A 1 102 ? 4.977 20.359 3.277 1 98.88 102 LEU A O 1
ATOM 755 N N . THR A 1 103 ? 5.148 21.031 1.152 1 98.88 103 THR A N 1
ATOM 756 C CA . THR A 1 103 ? 6.504 20.5 1.01 1 98.88 103 THR A CA 1
ATOM 757 C C . THR A 1 103 ? 7.488 21.312 1.85 1 98.88 103 THR A C 1
ATOM 759 O O . THR A 1 103 ? 8.469 20.766 2.359 1 98.88 103 THR A O 1
ATOM 762 N 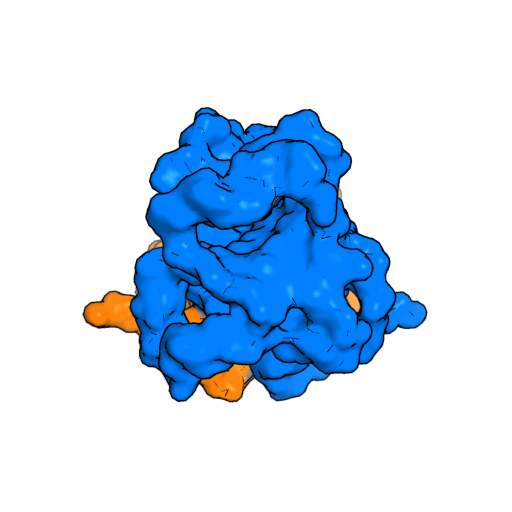N . ARG A 1 104 ? 7.227 22.594 2.057 1 98.81 104 ARG A N 1
ATOM 763 C CA . ARG A 1 104 ? 8.047 23.422 2.938 1 98.81 104 ARG A CA 1
ATOM 764 C C . ARG A 1 104 ? 7.957 22.953 4.379 1 98.81 104 ARG A C 1
ATOM 766 O O . ARG A 1 104 ? 8.977 22.828 5.066 1 98.8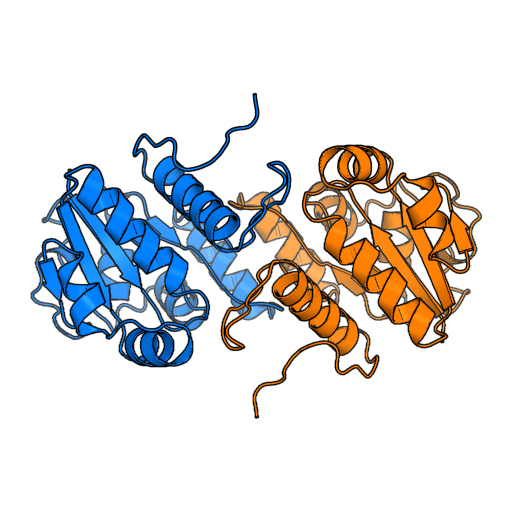1 104 ARG A O 1
ATOM 773 N N . ALA A 1 105 ? 6.746 22.688 4.805 1 98.88 105 ALA A N 1
ATOM 774 C CA . ALA A 1 105 ? 6.551 22.203 6.168 1 98.88 105 ALA A CA 1
ATOM 775 C C . ALA A 1 105 ? 7.23 20.844 6.367 1 98.88 105 ALA A C 1
ATOM 777 O O . ALA A 1 105 ? 7.801 20.594 7.426 1 98.88 105 ALA A O 1
ATOM 778 N N . ALA A 1 106 ? 7.188 19.984 5.355 1 98.94 106 ALA A N 1
ATOM 779 C CA . ALA A 1 106 ? 7.883 18.703 5.41 1 98.94 106 ALA A CA 1
ATOM 780 C C . ALA A 1 106 ? 9.391 18.891 5.527 1 98.94 106 ALA A C 1
ATOM 782 O O . ALA A 1 106 ? 10.055 18.234 6.328 1 98.94 106 ALA A O 1
ATOM 783 N N . ASP A 1 107 ? 9.93 19.797 4.738 1 98.75 107 ASP A N 1
ATOM 784 C CA . ASP A 1 107 ? 11.344 20.125 4.793 1 98.75 107 ASP A CA 1
ATOM 785 C C . ASP A 1 107 ? 11.75 20.609 6.184 1 98.75 107 ASP A C 1
ATOM 787 O O . ASP A 1 107 ? 12.797 20.234 6.699 1 98.75 107 ASP A O 1
ATOM 791 N N . VAL A 1 108 ? 10.938 21.422 6.777 1 98.81 108 VAL A N 1
ATOM 792 C CA . VAL A 1 108 ? 11.172 21.938 8.125 1 98.81 108 VAL A CA 1
ATOM 793 C C . VAL A 1 108 ? 11.219 20.781 9.117 1 98.81 108 VAL A C 1
ATOM 795 O O . VAL A 1 108 ? 12.102 20.719 9.969 1 98.81 108 VAL A O 1
ATOM 798 N N . CYS A 1 109 ? 10.25 19.844 9.008 1 98.75 109 CYS A N 1
ATOM 799 C CA . CYS A 1 109 ? 10.234 18.688 9.906 1 98.75 109 CYS A CA 1
ATOM 800 C C . CYS A 1 109 ? 11.523 17.891 9.781 1 98.75 109 CYS A C 1
ATOM 802 O O . CYS A 1 109 ? 12.117 17.5 10.789 1 98.75 109 CYS A O 1
ATOM 804 N N . LEU A 1 110 ? 12 17.688 8.555 1 98.69 110 LEU A N 1
ATOM 805 C CA . LEU A 1 110 ? 13.203 16.906 8.336 1 98.69 110 LEU A CA 1
ATOM 806 C C . LEU A 1 110 ? 14.43 17.609 8.906 1 98.69 110 LEU A C 1
ATOM 808 O O . LEU A 1 110 ? 15.195 17.031 9.672 1 98.69 110 LEU A O 1
ATOM 812 N N . LYS A 1 111 ? 14.594 18.906 8.594 1 98.12 111 LYS A N 1
ATOM 813 C CA . LYS A 1 111 ? 15.805 19.609 9.008 1 98.12 111 LYS A CA 1
ATOM 814 C C . LYS A 1 111 ? 15.828 19.812 10.516 1 98.12 111 LYS A C 1
ATOM 816 O O . LYS A 1 111 ? 16.906 19.875 11.125 1 98.12 111 LYS A O 1
ATOM 821 N N . GLU A 1 112 ? 14.641 19.891 11.117 1 98.31 112 GLU A N 1
ATOM 822 C CA . GLU A 1 112 ? 14.562 20.062 12.562 1 98.31 112 GLU A CA 1
ATOM 823 C C . GLU A 1 112 ? 14.469 18.719 13.273 1 98.31 112 GLU A C 1
ATOM 825 O O . GLU A 1 112 ? 14.281 18.672 14.492 1 98.31 112 GLU A O 1
ATOM 830 N N . GLU A 1 113 ? 14.477 17.625 12.531 1 98 113 GLU A N 1
ATOM 831 C CA . GLU A 1 113 ? 14.477 16.25 13.023 1 98 113 GLU A CA 1
ATOM 832 C C . GLU A 1 113 ? 13.195 15.938 13.797 1 98 113 GLU A C 1
ATOM 834 O O . GLU A 1 113 ? 13.242 15.297 14.844 1 98 113 GLU A O 1
ATOM 839 N N . ARG A 1 114 ? 12.109 16.516 13.305 1 98.25 114 ARG A N 1
ATOM 840 C CA . ARG A 1 114 ? 10.789 16.172 13.812 1 98.25 114 ARG A CA 1
ATOM 841 C C . ARG A 1 114 ? 10.195 14.992 13.055 1 98.25 114 ARG A C 1
ATOM 843 O O . ARG A 1 114 ? 10.633 14.68 11.945 1 98.25 114 ARG A O 1
ATOM 850 N N . LYS A 1 115 ? 9.227 14.375 13.656 1 98.56 115 LYS A N 1
ATOM 851 C CA . LYS A 1 115 ? 8.555 13.25 13.016 1 98.56 115 LYS A CA 1
ATOM 852 C C . LYS A 1 115 ? 7.883 13.672 11.719 1 98.56 115 LYS A C 1
ATOM 854 O O . LYS A 1 115 ? 7.188 14.695 11.672 1 98.56 115 LYS A O 1
ATOM 859 N N . LEU A 1 116 ? 8.148 12.984 10.672 1 98.94 116 LEU A N 1
ATOM 860 C CA . LEU A 1 116 ? 7.473 13.141 9.391 1 98.94 116 LEU A CA 1
ATOM 861 C C . LEU A 1 116 ? 6.98 11.797 8.867 1 98.94 116 LEU A C 1
ATOM 863 O O . LEU A 1 116 ? 7.785 10.906 8.586 1 98.94 116 LEU A O 1
ATOM 867 N N . VAL A 1 117 ? 5.68 11.641 8.766 1 98.94 117 VAL A N 1
ATOM 868 C CA . VAL A 1 117 ? 5.07 10.414 8.266 1 98.94 117 VAL A CA 1
ATOM 869 C C . VAL A 1 117 ? 4.492 10.664 6.871 1 98.94 117 VAL A C 1
ATOM 871 O O . VAL A 1 117 ? 3.641 11.539 6.691 1 98.94 117 VAL A O 1
ATOM 874 N N . LEU A 1 118 ? 4.961 9.938 5.926 1 99 118 LEU A N 1
ATOM 875 C CA . LEU A 1 118 ? 4.469 10.016 4.555 1 99 118 LEU A CA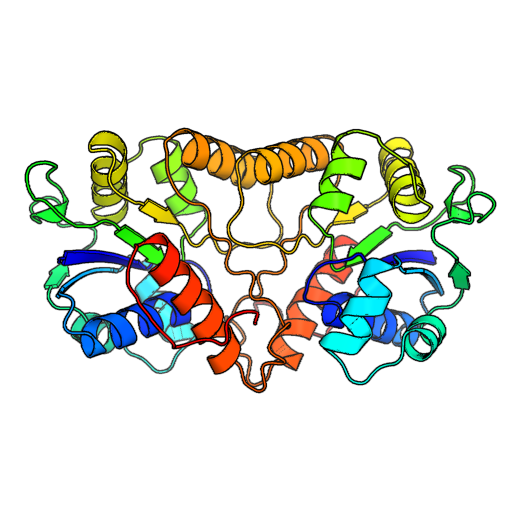 1
ATOM 876 C C . LEU A 1 118 ? 3.66 8.773 4.195 1 99 118 LEU A C 1
ATOM 878 O O . LEU A 1 118 ? 4.223 7.699 3.992 1 99 118 LEU A O 1
ATOM 882 N N . MET A 1 119 ? 2.346 8.898 4.148 1 98.94 119 MET A N 1
ATOM 883 C CA . MET A 1 119 ? 1.464 7.809 3.742 1 98.94 119 MET A CA 1
ATOM 884 C C . MET A 1 119 ? 1.333 7.746 2.225 1 98.94 119 MET A C 1
ATOM 886 O O . MET A 1 119 ? 0.347 8.227 1.662 1 98.94 119 MET A O 1
ATOM 890 N N . THR A 1 120 ? 2.277 7.125 1.628 1 98.94 120 THR A N 1
ATOM 891 C CA . THR A 1 120 ? 2.352 7.09 0.172 1 98.94 120 THR A CA 1
ATOM 892 C C . THR A 1 120 ? 1.229 6.234 -0.407 1 98.94 120 THR A C 1
ATOM 894 O O . THR A 1 120 ? 0.892 5.188 0.147 1 98.94 120 THR A O 1
ATOM 897 N N . ARG A 1 121 ? 0.69 6.754 -1.445 1 98.81 121 ARG A N 1
ATOM 898 C CA . ARG A 1 121 ? -0.359 6.012 -2.141 1 98.81 121 ARG A CA 1
ATOM 899 C C . ARG A 1 121 ? -0.14 6.039 -3.648 1 98.81 121 ARG A C 1
ATOM 901 O O . ARG A 1 121 ? -0.422 7.043 -4.305 1 98.81 121 ARG A O 1
ATOM 908 N N . GLU A 1 122 ? 0.304 4.969 -4.152 1 98.5 122 GLU A N 1
ATOM 909 C CA . GLU A 1 122 ? 0.496 4.672 -5.57 1 98.5 122 GLU A CA 1
ATOM 910 C C . GLU A 1 122 ? 0.72 3.182 -5.797 1 98.5 122 GLU A C 1
ATOM 912 O O . GLU A 1 122 ? 1.31 2.5 -4.957 1 98.5 122 GLU A O 1
ATOM 917 N N . THR A 1 123 ? 0.186 2.646 -6.863 1 98.5 123 THR A N 1
ATOM 918 C CA . THR A 1 123 ? 0.438 1.262 -7.246 1 98.5 123 THR A CA 1
ATOM 919 C C . THR A 1 123 ? 0.045 1.022 -8.703 1 98.5 123 THR A C 1
ATOM 921 O O . THR A 1 123 ? -0.974 1.538 -9.164 1 98.5 123 THR A O 1
ATOM 924 N N . PRO A 1 124 ? 0.914 0.407 -9.453 1 98.69 124 PRO A N 1
ATOM 925 C CA . PRO A 1 124 ? 2.281 -0.041 -9.18 1 98.69 124 PRO A CA 1
ATOM 926 C C . PRO A 1 124 ? 3.268 1.117 -9.055 1 98.69 124 PRO A C 1
ATOM 928 O O . PRO A 1 124 ? 2.9 2.273 -9.273 1 98.69 124 PRO A O 1
ATOM 931 N N . LEU A 1 125 ? 4.473 0.789 -8.602 1 98.88 125 LEU A N 1
ATOM 932 C CA . LEU A 1 125 ? 5.527 1.787 -8.445 1 98.88 125 LEU A CA 1
ATOM 933 C C . LEU A 1 125 ? 6.531 1.7 -9.594 1 98.88 125 LEU A C 1
ATOM 935 O O . LEU A 1 125 ? 6.941 0.604 -9.984 1 98.88 125 LEU A O 1
ATOM 939 N N . ASN A 1 126 ? 6.871 2.803 -10.172 1 98.75 126 ASN A N 1
ATOM 940 C CA . ASN A 1 126 ? 8.031 2.803 -11.055 1 98.75 126 ASN A CA 1
ATOM 941 C C . ASN A 1 126 ? 9.328 3.002 -10.273 1 98.75 126 ASN A C 1
ATOM 943 O O . ASN A 1 126 ? 9.305 3.16 -9.047 1 98.75 126 ASN A O 1
ATOM 947 N N . LEU A 1 127 ? 10.375 2.951 -10.977 1 98.81 127 LEU A N 1
ATOM 948 C CA . LEU A 1 127 ? 11.695 3 -10.359 1 98.81 127 LEU A CA 1
ATOM 949 C C . LEU A 1 127 ? 11.891 4.312 -9.609 1 98.81 127 LEU A C 1
ATOM 951 O O . LEU A 1 127 ? 12.414 4.316 -8.492 1 98.81 127 LEU A O 1
ATOM 955 N N . ILE A 1 128 ? 11.477 5.434 -10.117 1 98.88 128 ILE A N 1
ATOM 956 C CA . ILE A 1 128 ? 11.664 6.766 -9.547 1 98.88 128 ILE A CA 1
ATOM 957 C C . ILE A 1 128 ? 10.898 6.879 -8.234 1 98.88 128 ILE A C 1
ATOM 959 O O . ILE A 1 128 ? 11.398 7.461 -7.266 1 98.88 128 ILE A O 1
ATOM 963 N N . HIS A 1 129 ? 9.711 6.305 -8.172 1 98.94 129 HIS A N 1
ATOM 964 C CA . HIS A 1 129 ? 8.938 6.285 -6.934 1 98.94 129 HIS A CA 1
ATOM 965 C C . HIS A 1 129 ? 9.727 5.629 -5.805 1 98.94 129 HIS A C 1
ATOM 967 O O . HIS A 1 129 ? 9.805 6.172 -4.699 1 98.94 129 HIS A O 1
ATOM 973 N N . ILE A 1 130 ? 10.281 4.48 -6.109 1 98.94 130 ILE A N 1
ATOM 974 C CA . ILE A 1 130 ? 10.984 3.695 -5.098 1 98.94 130 ILE A CA 1
ATOM 975 C C . ILE A 1 130 ? 12.25 4.426 -4.656 1 98.94 130 ILE A C 1
ATOM 977 O O . ILE A 1 130 ? 12.555 4.48 -3.465 1 98.94 130 ILE A O 1
ATOM 981 N N . GLU A 1 131 ? 12.961 5.035 -5.605 1 98.94 131 GLU A N 1
ATOM 982 C CA . GLU A 1 131 ? 14.148 5.832 -5.281 1 98.94 131 GLU A CA 1
ATOM 983 C C . GLU A 1 131 ? 13.789 6.992 -4.355 1 98.94 131 GLU A C 1
ATOM 985 O O . GLU A 1 131 ? 14.531 7.285 -3.416 1 98.94 131 GLU A O 1
ATOM 990 N N . ASN A 1 132 ? 12.719 7.641 -4.637 1 98.94 132 ASN A N 1
ATOM 991 C CA . ASN A 1 132 ? 12.289 8.758 -3.803 1 98.94 132 ASN A CA 1
ATOM 992 C C . ASN A 1 132 ? 11.898 8.297 -2.402 1 98.94 132 ASN A C 1
ATOM 994 O O . ASN A 1 132 ? 12.164 8.984 -1.417 1 98.94 132 ASN A O 1
ATOM 998 N N . MET A 1 133 ? 11.234 7.137 -2.289 1 98.94 133 MET A N 1
ATOM 999 C CA . MET A 1 133 ? 10.945 6.566 -0.978 1 98.94 133 MET A CA 1
ATOM 1000 C C . MET A 1 133 ? 12.227 6.316 -0.191 1 98.94 133 MET A C 1
ATOM 1002 O O . MET A 1 133 ? 12.289 6.609 1.004 1 98.94 133 MET A O 1
ATOM 1006 N N . LEU A 1 134 ? 13.172 5.758 -0.885 1 98.94 134 LEU A N 1
ATOM 1007 C CA . LEU A 1 134 ? 14.461 5.457 -0.269 1 98.94 134 LEU A CA 1
ATOM 1008 C C . LEU A 1 134 ? 15.117 6.723 0.262 1 98.94 134 LEU A C 1
ATOM 1010 O O . LEU A 1 134 ? 15.547 6.77 1.417 1 98.94 134 LEU A O 1
ATOM 1014 N N . ARG A 1 135 ? 15.172 7.773 -0.557 1 98.94 135 ARG A N 1
ATOM 1015 C CA . ARG A 1 135 ? 15.781 9.039 -0.174 1 98.94 135 ARG A CA 1
ATOM 1016 C C . ARG A 1 135 ? 15.07 9.656 1.023 1 98.94 135 ARG A C 1
ATOM 1018 O O . ARG A 1 135 ? 15.711 10.117 1.969 1 98.94 135 ARG A O 1
ATOM 1025 N N . ALA A 1 136 ? 13.766 9.656 0.973 1 98.94 136 ALA A N 1
ATOM 1026 C CA . ALA A 1 136 ? 12.984 10.227 2.066 1 98.94 136 ALA A CA 1
ATOM 1027 C C . ALA A 1 136 ? 13.211 9.461 3.365 1 98.94 136 ALA A C 1
ATOM 1029 O O . ALA A 1 136 ? 13.367 10.062 4.43 1 98.94 136 ALA A O 1
ATOM 1030 N N . LYS A 1 137 ? 13.219 8.133 3.248 1 98.94 137 LYS A N 1
ATOM 1031 C CA . LYS A 1 137 ? 13.453 7.289 4.414 1 98.94 137 LYS A CA 1
ATOM 1032 C C . LYS A 1 137 ? 14.828 7.57 5.023 1 98.94 137 LYS A C 1
ATOM 1034 O O . LYS A 1 137 ? 14.953 7.703 6.242 1 98.94 137 LYS A O 1
ATOM 1039 N N . GLN A 1 138 ? 15.812 7.695 4.188 1 98.75 138 GLN A N 1
ATOM 1040 C CA . GLN A 1 138 ? 17.172 7.957 4.629 1 98.75 138 GLN A CA 1
ATOM 1041 C C . GLN A 1 138 ? 17.297 9.328 5.293 1 98.75 138 GLN A C 1
ATOM 1043 O O . GLN A 1 138 ? 18.109 9.516 6.199 1 98.75 138 GLN A O 1
ATOM 1048 N N . ALA A 1 139 ? 16.438 10.234 4.887 1 98.75 139 ALA A N 1
ATOM 1049 C CA . ALA A 1 139 ? 16.453 11.586 5.434 1 98.75 139 ALA A CA 1
ATOM 1050 C C . ALA A 1 139 ? 15.75 11.641 6.789 1 98.75 139 ALA A C 1
ATOM 1052 O O . ALA A 1 139 ? 15.805 12.656 7.484 1 98.75 139 ALA A O 1
ATOM 1053 N N . GLY A 1 140 ? 15.016 10.547 7.102 1 98.75 140 GLY A N 1
ATOM 1054 C CA . GLY A 1 140 ? 14.453 10.469 8.438 1 98.75 140 GLY A CA 1
ATOM 1055 C C . GLY A 1 140 ? 12.945 10.352 8.445 1 98.75 140 GLY A C 1
ATOM 1056 O O . GLY A 1 140 ? 12.328 10.195 9.5 1 98.75 140 GLY A O 1
ATOM 1057 N N . ALA A 1 141 ? 12.336 10.375 7.258 1 98.88 141 ALA A N 1
ATOM 1058 C CA . ALA A 1 141 ? 10.875 10.25 7.184 1 98.88 141 ALA A CA 1
ATOM 1059 C C . ALA A 1 141 ? 10.438 8.812 7.418 1 98.88 141 ALA A C 1
ATOM 1061 O O . ALA A 1 141 ? 11.18 7.871 7.133 1 98.88 141 ALA A O 1
ATOM 1062 N N . SER A 1 142 ? 9.281 8.656 8.008 1 98.94 142 SER A N 1
ATOM 1063 C CA . SER A 1 142 ? 8.602 7.363 8.008 1 98.94 142 SER A CA 1
ATOM 1064 C C . SER A 1 142 ? 7.793 7.164 6.73 1 98.94 142 SER A C 1
ATOM 1066 O O . SER A 1 142 ? 7.043 8.055 6.316 1 98.94 142 SER A O 1
ATOM 1068 N N . ILE A 1 143 ? 8.039 6.035 6.121 1 98.94 143 ILE A N 1
ATOM 1069 C CA . ILE A 1 143 ? 7.277 5.672 4.93 1 98.94 143 ILE A CA 1
ATOM 1070 C C . ILE A 1 143 ? 6.156 4.703 5.309 1 98.94 143 ILE A C 1
ATOM 1072 O O . ILE A 1 143 ? 6.422 3.59 5.77 1 98.94 143 ILE A O 1
ATOM 1076 N N . LEU A 1 144 ? 4.918 5.121 5.074 1 98.88 144 LEU A N 1
ATOM 1077 C CA . LEU A 1 144 ? 3.717 4.402 5.492 1 98.88 144 LEU A CA 1
ATOM 1078 C C . LEU A 1 144 ? 2.785 4.168 4.309 1 98.88 144 LEU A C 1
ATOM 1080 O O . LEU A 1 144 ? 1.725 4.789 4.211 1 98.88 144 LEU A O 1
ATOM 1084 N N . PRO A 1 145 ? 3.172 3.256 3.418 1 98.88 145 PRO A N 1
ATOM 1085 C CA . PRO A 1 145 ? 2.264 3.023 2.293 1 98.88 145 PRO A CA 1
ATOM 1086 C C . PRO A 1 145 ? 0.841 2.695 2.738 1 98.88 145 PRO A C 1
ATOM 1088 O O . PRO A 1 145 ? 0.65 1.98 3.727 1 98.88 145 PRO A O 1
ATOM 1091 N N . ALA A 1 146 ? -0.143 3.195 2.027 1 98.62 146 ALA A N 1
ATOM 1092 C CA . ALA A 1 146 ? -1.551 2.967 2.346 1 98.62 146 ALA A CA 1
ATOM 1093 C C . ALA A 1 146 ? -1.97 1.544 1.984 1 98.62 146 ALA A C 1
ATOM 1095 O O . ALA A 1 146 ? -2.865 1.345 1.161 1 98.62 146 ALA A O 1
ATOM 1096 N N . CYS A 1 147 ? -1.347 0.638 2.703 1 97.56 147 CYS A N 1
ATOM 1097 C CA . CYS A 1 147 ? -1.522 -0.795 2.494 1 97.56 147 CYS A CA 1
ATOM 1098 C C . CYS A 1 147 ? -2.129 -1.455 3.727 1 97.56 147 CYS A C 1
ATOM 1100 O O . CYS A 1 147 ? -1.437 -2.156 4.465 1 97.56 147 CYS A O 1
ATOM 1102 N N . PRO A 1 148 ? -3.422 -1.314 3.893 1 95.94 148 PRO A N 1
ATOM 1103 C CA . PRO A 1 148 ? -3.998 -1.894 5.109 1 95.94 148 PRO A CA 1
ATOM 1104 C C . PRO A 1 148 ? -3.996 -3.42 5.094 1 95.94 148 PRO A C 1
ATOM 1106 O O . PRO A 1 148 ? -4.109 -4.031 4.027 1 95.94 148 PRO A O 1
ATOM 1109 N N . GLY A 1 149 ? -3.846 -4.004 6.27 1 95.06 149 GLY A N 1
ATOM 1110 C CA . GLY A 1 149 ? -3.932 -5.445 6.422 1 95.06 149 GLY A CA 1
ATOM 1111 C C . GLY A 1 149 ? -5.328 -5.93 6.766 1 95.06 149 GLY A C 1
ATOM 1112 O O . GLY A 1 149 ? -6.234 -5.121 6.984 1 95.06 149 GLY A O 1
ATOM 1113 N N . PHE A 1 150 ? -5.461 -7.258 6.832 1 96.38 150 PHE A N 1
ATOM 1114 C CA . PHE A 1 150 ? -6.773 -7.867 7.023 1 96.38 150 PHE A CA 1
ATOM 1115 C C . PHE A 1 150 ? -6.797 -8.727 8.281 1 96.38 150 PHE A C 1
ATOM 1117 O O . PHE A 1 150 ? -7.734 -9.492 8.5 1 96.38 150 PHE A O 1
ATOM 1124 N N . TYR A 1 151 ? -5.793 -8.602 9.133 1 93.12 151 TYR A N 1
ATOM 1125 C CA . TYR A 1 151 ? -5.637 -9.484 10.281 1 93.12 151 TYR A CA 1
ATOM 1126 C C . TYR A 1 151 ? -6.828 -9.359 11.227 1 93.12 151 TYR A C 1
ATOM 1128 O O . TYR A 1 151 ? -7.211 -10.336 11.883 1 93.12 151 TYR A O 1
ATOM 1136 N N . SER A 1 152 ? -7.391 -8.172 11.266 1 93 152 SER A N 1
ATOM 1137 C CA . SER A 1 152 ? -8.492 -7.906 12.18 1 93 152 SER A CA 1
ATOM 1138 C C . SER A 1 152 ? -9.828 -8.344 11.578 1 93 152 SER A C 1
ATOM 1140 O O . SER A 1 152 ? -10.883 -8.086 12.156 1 93 152 SER A O 1
ATOM 1142 N N . ARG A 1 153 ? -9.766 -8.914 10.422 1 95.25 153 ARG A N 1
ATOM 1143 C CA . ARG A 1 153 ? -10.945 -9.32 9.672 1 95.25 153 ARG A CA 1
ATOM 1144 C C . ARG A 1 153 ? -11.914 -8.156 9.508 1 95.25 153 ARG A C 1
ATOM 1146 O O . ARG A 1 153 ? -13.07 -8.227 9.953 1 95.25 153 ARG A O 1
ATOM 1153 N N . PRO A 1 154 ? -11.359 -7.074 8.898 1 96.56 154 PRO A N 1
ATOM 1154 C CA . PRO A 1 154 ? -12.227 -5.91 8.695 1 96.56 154 PRO A CA 1
ATOM 1155 C C . PRO A 1 154 ? -13.523 -6.258 7.98 1 96.56 154 PRO A C 1
ATOM 1157 O O . PRO A 1 154 ? -13.547 -7.145 7.125 1 96.56 154 PRO A O 1
ATOM 1160 N N . LYS A 1 155 ? -14.602 -5.539 8.305 1 96 155 LYS A N 1
ATOM 1161 C CA . LYS A 1 155 ? -15.914 -5.793 7.719 1 96 155 LYS A CA 1
ATOM 1162 C C . LYS A 1 155 ? -16.328 -4.66 6.777 1 96 155 LYS A C 1
ATOM 1164 O O . LYS A 1 155 ? -17.156 -4.852 5.895 1 96 155 LYS A O 1
ATOM 1169 N N . THR A 1 156 ? -15.742 -3.518 6.992 1 96.94 156 THR A N 1
ATOM 1170 C CA . THR A 1 156 ? -16.109 -2.348 6.203 1 96.94 156 THR A CA 1
ATOM 1171 C C . THR A 1 156 ? -14.867 -1.616 5.707 1 96.94 156 THR A C 1
ATOM 1173 O O . THR A 1 156 ? -13.758 -1.893 6.16 1 96.94 156 THR A O 1
ATOM 1176 N N . LEU A 1 157 ? -15.055 -0.721 4.77 1 97.62 157 LEU A N 1
ATOM 1177 C CA . LEU A 1 157 ? -13.969 0.138 4.301 1 97.62 157 LEU A CA 1
ATOM 1178 C C . LEU A 1 157 ? -13.461 1.027 5.43 1 97.62 157 LEU A C 1
ATOM 1180 O O . LEU A 1 157 ? -12.258 1.317 5.5 1 97.62 157 LEU A O 1
ATOM 1184 N N . GLU A 1 158 ? -14.391 1.428 6.281 1 97.19 158 GLU A N 1
ATOM 1185 C CA . GLU A 1 158 ? -14.031 2.262 7.426 1 97.19 158 GLU A CA 1
ATOM 1186 C C . GLU A 1 158 ? -13.062 1.538 8.352 1 97.19 158 GLU A C 1
ATOM 1188 O O . GLU A 1 158 ? -12.172 2.162 8.938 1 97.19 158 GLU A O 1
ATOM 1193 N N . ASP A 1 159 ? -13.258 0.247 8.461 1 97.38 159 ASP A N 1
ATOM 1194 C CA . ASP A 1 159 ? -12.328 -0.536 9.273 1 97.38 159 ASP A CA 1
ATOM 1195 C C . ASP A 1 159 ? -10.906 -0.425 8.742 1 97.38 159 ASP A C 1
ATOM 1197 O O . ASP A 1 159 ? -9.953 -0.303 9.516 1 97.38 159 ASP A O 1
ATOM 1201 N N . LEU A 1 160 ? -10.727 -0.471 7.441 1 97.38 160 LEU A N 1
ATOM 1202 C CA . LEU A 1 160 ? -9.414 -0.378 6.828 1 97.38 160 LEU A CA 1
ATOM 1203 C C . LEU A 1 160 ? -8.836 1.023 6.988 1 97.38 160 LEU A C 1
ATOM 1205 O O . LEU A 1 160 ? -7.641 1.181 7.273 1 97.38 160 LEU A O 1
ATOM 1209 N N . ILE A 1 161 ? -9.711 2.016 6.82 1 98.19 161 ILE A N 1
ATOM 1210 C CA . ILE A 1 161 ? -9.289 3.404 6.973 1 98.19 161 ILE A CA 1
ATOM 1211 C C . ILE A 1 161 ? -8.82 3.648 8.406 1 98.19 161 ILE A C 1
ATOM 1213 O O . ILE A 1 161 ? -7.785 4.285 8.625 1 98.19 161 ILE A O 1
ATOM 1217 N N . ASP A 1 162 ? -9.508 3.08 9.352 1 98 162 ASP A N 1
ATOM 1218 C CA . ASP A 1 162 ? -9.156 3.221 10.766 1 98 162 ASP A CA 1
ATOM 1219 C C . ASP A 1 162 ? -7.809 2.561 11.055 1 98 162 ASP A C 1
ATOM 1221 O O . ASP A 1 162 ? -7.027 3.066 11.867 1 98 162 ASP A O 1
ATOM 1225 N N . THR A 1 163 ? -7.57 1.446 10.477 1 97 163 THR A N 1
ATOM 1226 C CA . THR A 1 163 ? -6.293 0.767 10.664 1 97 163 THR A CA 1
ATOM 1227 C C . THR A 1 163 ? -5.133 1.661 10.234 1 97 163 THR A C 1
ATOM 1229 O O . THR A 1 163 ? -4.168 1.839 10.984 1 97 163 THR A O 1
ATOM 1232 N N . MET A 1 164 ? -5.223 2.25 9.055 1 98.25 164 MET A N 1
ATOM 1233 C CA . MET A 1 164 ? -4.156 3.107 8.539 1 98.25 164 MET A CA 1
ATOM 1234 C C . MET A 1 164 ? -4.02 4.367 9.391 1 98.25 164 MET A C 1
ATOM 1236 O O . MET A 1 164 ? -2.906 4.832 9.641 1 98.25 164 MET A O 1
ATOM 1240 N N . THR A 1 165 ? -5.168 4.906 9.766 1 98.5 165 THR A N 1
ATOM 1241 C CA . THR A 1 165 ? -5.168 6.082 10.625 1 98.5 165 THR A CA 1
ATOM 1242 C C . THR A 1 165 ? -4.477 5.781 11.953 1 98.5 165 THR A C 1
ATOM 1244 O O . THR A 1 165 ? -3.637 6.562 12.406 1 98.5 165 THR A O 1
ATOM 1247 N N . GLY A 1 166 ? -4.824 4.695 12.531 1 97.88 166 GLY A N 1
ATOM 1248 C CA . GLY A 1 166 ? -4.199 4.289 13.781 1 97.88 166 GLY A CA 1
ATOM 1249 C C . GLY A 1 166 ? -2.695 4.113 13.672 1 97.88 166 GLY A C 1
ATOM 1250 O O . GLY A 1 166 ? -1.949 4.516 14.562 1 97.88 166 GLY A O 1
ATOM 1251 N N . ARG A 1 167 ? -2.244 3.543 12.586 1 97.81 167 ARG A N 1
ATOM 1252 C CA . ARG A 1 167 ? -0.815 3.342 12.375 1 97.81 167 ARG A CA 1
ATOM 1253 C C . ARG A 1 167 ? -0.085 4.676 12.266 1 97.81 167 ARG A C 1
ATOM 1255 O O . ARG A 1 167 ? 1.032 4.82 12.766 1 97.81 167 ARG A O 1
ATOM 1262 N N . ALA A 1 168 ? -0.708 5.59 11.539 1 98.62 168 ALA A N 1
ATOM 1263 C CA . ALA A 1 168 ? -0.125 6.926 11.438 1 98.62 168 ALA A CA 1
ATOM 1264 C C . ALA A 1 168 ? -0.004 7.578 12.812 1 98.62 168 ALA A C 1
ATOM 1266 O O . ALA A 1 168 ? 1.026 8.172 13.141 1 98.62 168 ALA A O 1
ATOM 1267 N N . LEU A 1 169 ? -1.046 7.43 13.594 1 98.44 169 LEU A N 1
ATOM 1268 C CA . LEU A 1 169 ? -1.046 7.992 14.938 1 98.44 169 LEU A CA 1
ATOM 1269 C C . LEU A 1 169 ? 0.039 7.352 15.797 1 98.44 169 LEU A C 1
ATOM 1271 O O . LEU A 1 169 ? 0.733 8.039 16.547 1 98.44 169 LEU A O 1
ATOM 1275 N N . ASP A 1 170 ? 0.19 6.062 15.695 1 98.06 170 ASP A N 1
ATOM 1276 C CA . ASP A 1 170 ? 1.251 5.363 16.422 1 98.06 170 ASP A CA 1
ATOM 1277 C C . ASP A 1 170 ? 2.619 5.953 16.078 1 98.06 170 ASP A C 1
ATOM 1279 O O . ASP A 1 170 ? 3.434 6.188 16.984 1 98.06 170 ASP A O 1
ATOM 1283 N N . LEU A 1 171 ? 2.826 6.191 14.812 1 98.31 171 LEU A N 1
ATOM 1284 C CA . LEU A 1 171 ? 4.113 6.707 14.367 1 98.31 171 LEU A CA 1
ATOM 1285 C C . LEU A 1 171 ? 4.344 8.117 14.891 1 98.31 171 LEU A C 1
ATOM 1287 O O . LEU A 1 171 ? 5.484 8.516 15.141 1 98.31 171 LEU A O 1
ATOM 1291 N N . LEU A 1 172 ? 3.248 8.828 15.078 1 97.88 172 LEU A N 1
ATOM 1292 C CA . LEU A 1 172 ? 3.332 10.195 15.57 1 97.88 172 LEU A CA 1
ATOM 1293 C C . LEU A 1 172 ? 3.43 10.227 17.094 1 97.88 172 LEU A C 1
ATOM 1295 O O . LEU A 1 172 ? 3.584 11.289 17.688 1 97.88 172 LEU A O 1
ATOM 1299 N N . GLY A 1 173 ? 3.275 9.102 17.734 1 97 173 GLY A N 1
ATOM 1300 C CA . GLY A 1 173 ? 3.336 9.031 19.188 1 97 173 GLY A CA 1
ATOM 1301 C C . GLY A 1 173 ? 2.029 9.406 19.859 1 97 173 GLY A C 1
ATOM 1302 O O . GLY A 1 173 ? 2.02 9.812 21.016 1 97 173 GLY A O 1
ATOM 1303 N N . VAL A 1 174 ? 0.964 9.352 19.109 1 97.44 174 VAL A N 1
ATOM 1304 C CA . VAL A 1 174 ? -0.353 9.68 19.656 1 97.44 174 VAL A CA 1
ATOM 1305 C C . VAL A 1 174 ? -1.081 8.391 20.047 1 97.44 174 VAL A C 1
ATOM 1307 O O . VAL A 1 174 ? -1.39 7.562 19.188 1 97.44 174 VAL A O 1
ATOM 1310 N N . GLU A 1 175 ? -1.347 8.234 21.312 1 95.44 175 GLU A N 1
ATOM 1311 C CA . GLU A 1 175 ? -2.07 7.051 21.766 1 95.44 175 GLU A CA 1
ATOM 1312 C C . GLU A 1 175 ? -3.475 6.996 21.172 1 95.44 175 GLU A C 1
ATOM 1314 O O . GLU A 1 175 ? -4.152 8.023 21.078 1 95.44 175 GLU A O 1
ATOM 1319 N N . ASN A 1 176 ? -3.881 5.77 20.703 1 94.81 176 ASN A N 1
ATOM 1320 C CA . ASN A 1 176 ? -5.215 5.621 20.125 1 94.81 176 ASN A CA 1
ATOM 1321 C C . ASN A 1 176 ? -5.699 4.176 20.203 1 94.81 176 ASN A C 1
ATOM 1323 O O . ASN A 1 176 ? -4.91 3.264 20.453 1 94.81 176 ASN A O 1
ATOM 1327 N N . ASP A 1 177 ? -6.992 3.971 19.984 1 92.88 177 ASP A N 1
ATOM 1328 C CA . ASP A 1 177 ? -7.605 2.646 20.016 1 92.88 177 ASP A CA 1
ATOM 1329 C C . ASP A 1 177 ? -8.57 2.471 18.844 1 92.88 177 ASP A C 1
ATOM 1331 O O . ASP A 1 177 ? -9.594 1.797 18.969 1 92.88 177 ASP A O 1
ATOM 1335 N N . ILE A 1 178 ? -8.25 3.082 17.797 1 90.69 178 ILE A N 1
ATOM 1336 C CA . ILE A 1 178 ? -9.25 3.15 16.734 1 90.69 178 ILE A CA 1
ATOM 1337 C C . ILE A 1 178 ? -9.156 1.906 15.852 1 90.69 178 ILE A C 1
ATOM 1339 O O . ILE A 1 178 ? -10.023 1.668 15.008 1 90.69 178 ILE A O 1
ATOM 1343 N N . TYR A 1 179 ? -8.086 1.131 16.094 1 83.31 179 TYR A N 1
ATOM 1344 C CA . TYR A 1 179 ? -8.008 -0.151 15.398 1 83.31 179 TYR A CA 1
ATOM 1345 C C . TYR A 1 179 ? -7.535 -1.249 16.344 1 83.31 179 TYR A C 1
ATOM 1347 O O . TYR A 1 179 ? -6.996 -0.965 17.422 1 83.31 179 TYR A O 1
ATOM 1355 N N . ARG A 1 180 ? -7.875 -2.453 15.93 1 81.31 180 ARG A N 1
ATOM 1356 C CA . ARG A 1 180 ? -7.508 -3.598 16.75 1 81.31 180 ARG A CA 1
ATOM 1357 C C . ARG A 1 180 ? -6.02 -3.908 16.625 1 81.31 180 ARG A C 1
ATOM 1359 O O . ARG A 1 180 ? -5.508 -4.086 15.523 1 81.31 180 ARG A O 1
ATOM 1366 N N . ARG A 1 181 ? -5.41 -3.955 17.828 1 78.94 181 ARG A N 1
ATOM 1367 C CA . ARG A 1 181 ? -3.996 -4.309 17.844 1 78.94 181 ARG A CA 1
ATOM 1368 C C . ARG A 1 181 ? -3.811 -5.816 17.984 1 78.94 181 ARG A C 1
ATOM 1370 O O . ARG A 1 181 ? -4.695 -6.512 18.5 1 78.94 181 ARG A O 1
ATOM 1377 N N . TRP A 1 182 ? -2.754 -6.219 17.406 1 68.75 182 TRP A N 1
ATOM 1378 C CA . TRP A 1 182 ? -2.428 -7.633 17.562 1 68.75 182 TRP A CA 1
ATOM 1379 C C . TRP A 1 182 ? -2.152 -7.977 19.016 1 68.75 182 TRP A C 1
ATOM 1381 O O . TRP A 1 182 ? -1.384 -7.281 19.688 1 68.75 182 TRP A O 1
ATOM 1391 N N . GLU A 1 183 ? -3.098 -8.836 19.672 1 64.25 183 GLU A N 1
ATOM 1392 C CA . GLU A 1 183 ? -2.879 -9.297 21.047 1 64.25 183 GLU A CA 1
ATOM 1393 C C . GLU A 1 183 ? -2.23 -10.68 21.062 1 64.25 183 GLU A C 1
ATOM 1395 O O . GLU A 1 183 ? -2.549 -11.531 20.234 1 64.25 183 GLU A O 1
ATOM 1400 N N . MET B 1 1 ? -2.096 -20.359 -22.156 1 91.38 1 MET B N 1
ATOM 1401 C CA . MET B 1 1 ? -1.329 -19.469 -21.281 1 91.38 1 MET B CA 1
ATOM 1402 C C . MET B 1 1 ? -1.325 -19.984 -19.844 1 91.38 1 MET B C 1
ATOM 1404 O O . MET B 1 1 ? -2.346 -20.469 -19.359 1 91.38 1 MET B O 1
ATOM 1408 N N . GLU B 1 2 ? -0.129 -20.141 -19.234 1 98.19 2 GLU B N 1
ATOM 1409 C CA . GLU B 1 2 ? 0.01 -20.625 -17.859 1 98.19 2 GLU B CA 1
ATOM 1410 C C . GLU B 1 2 ? 0.666 -19.562 -16.984 1 98.19 2 GLU B C 1
ATOM 1412 O O . GLU B 1 2 ? 1.648 -18.938 -17.375 1 98.19 2 GLU B O 1
ATOM 1417 N N . ILE B 1 3 ? 0.125 -19.312 -15.844 1 98.81 3 ILE B N 1
ATOM 1418 C CA . ILE B 1 3 ? 0.622 -18.297 -14.93 1 98.81 3 ILE B CA 1
ATOM 1419 C C . ILE B 1 3 ? 0.955 -18.922 -13.578 1 98.81 3 ILE B C 1
ATOM 1421 O O . ILE B 1 3 ? 0.211 -19.766 -13.078 1 98.81 3 ILE B O 1
ATOM 1425 N N . ILE B 1 4 ? 2.055 -18.547 -13.016 1 98.94 4 ILE B N 1
ATOM 1426 C CA . ILE B 1 4 ? 2.404 -18.969 -11.664 1 98.94 4 ILE B CA 1
ATOM 1427 C C . ILE B 1 4 ? 1.815 -18 -10.648 1 98.94 4 ILE B C 1
ATOM 1429 O O . ILE B 1 4 ? 1.929 -16.781 -10.812 1 98.94 4 ILE B O 1
ATOM 1433 N N . VAL B 1 5 ? 1.124 -18.516 -9.656 1 98.94 5 VAL B N 1
ATOM 1434 C CA . VAL B 1 5 ? 0.593 -17.703 -8.562 1 98.94 5 VAL B CA 1
ATOM 1435 C C . VAL B 1 5 ? 1.234 -18.141 -7.242 1 98.94 5 VAL B C 1
ATOM 1437 O O . VAL B 1 5 ? 1.124 -19.297 -6.844 1 98.94 5 VAL B O 1
ATOM 1440 N N . GLY B 1 6 ? 1.986 -17.266 -6.66 1 98.94 6 GLY B N 1
ATOM 1441 C CA . GLY B 1 6 ? 2.482 -17.453 -5.309 1 98.94 6 GLY B CA 1
ATOM 1442 C C . GLY B 1 6 ? 1.711 -16.672 -4.27 1 98.94 6 GLY B C 1
ATOM 1443 O O . GLY B 1 6 ? 1.333 -15.516 -4.508 1 98.94 6 GLY B O 1
ATOM 1444 N N . ILE B 1 7 ? 1.41 -17.25 -3.15 1 98.94 7 ILE B N 1
ATOM 1445 C CA . ILE B 1 7 ? 0.854 -16.562 -1.986 1 98.94 7 ILE B CA 1
ATOM 1446 C C . ILE B 1 7 ? 1.79 -16.734 -0.792 1 98.94 7 ILE B C 1
ATOM 1448 O O . ILE B 1 7 ? 2.086 -17.859 -0.383 1 98.94 7 ILE B O 1
ATOM 1452 N N . SER B 1 8 ? 2.324 -15.609 -0.347 1 98.81 8 SER B N 1
ATOM 1453 C CA . SER B 1 8 ? 3.281 -15.68 0.752 1 98.81 8 SER B CA 1
ATOM 1454 C C . SER B 1 8 ? 2.707 -15.07 2.027 1 98.81 8 SER B C 1
ATOM 1456 O O . SER B 1 8 ? 1.53 -14.711 2.074 1 98.81 8 SER B O 1
ATOM 1458 N N . GLY B 1 9 ? 3.549 -15.102 3.09 1 98.12 9 GLY B N 1
ATOM 1459 C CA . GLY B 1 9 ? 3.086 -14.883 4.453 1 98.12 9 GLY B CA 1
ATOM 1460 C C . GLY B 1 9 ? 2.951 -13.414 4.809 1 98.12 9 GLY B C 1
ATOM 1461 O O . GLY B 1 9 ? 3.611 -12.93 5.73 1 98.12 9 GLY B O 1
ATOM 1462 N N . ALA B 1 10 ? 2.064 -12.727 4.25 1 98.5 10 ALA B N 1
ATOM 1463 C CA . ALA B 1 10 ? 1.658 -11.367 4.59 1 98.5 10 ALA B CA 1
ATOM 1464 C C . ALA B 1 10 ? 0.137 -11.242 4.629 1 98.5 10 ALA B C 1
ATOM 1466 O O . ALA B 1 10 ? -0.573 -12.055 4.027 1 98.5 10 ALA B O 1
ATOM 1467 N N . SER B 1 11 ? -0.369 -10.281 5.363 1 98.06 11 SER B N 1
ATOM 1468 C CA . SER B 1 11 ? -1.805 -10.016 5.359 1 98.06 11 SER B CA 1
ATOM 1469 C C . SER B 1 11 ? -2.305 -9.695 3.953 1 98.06 11 SER B C 1
ATOM 1471 O O . SER B 1 11 ? -1.568 -9.133 3.141 1 98.06 11 SER B O 1
ATOM 1473 N N . GLY B 1 12 ? -3.543 -10.078 3.705 1 98.5 12 GLY B N 1
ATOM 1474 C CA . GLY B 1 12 ? -4.121 -9.82 2.396 1 98.5 12 GLY B CA 1
ATOM 1475 C C . GLY B 1 12 ? -4.125 -11.047 1.497 1 98.5 12 GLY B C 1
ATOM 1476 O O . GLY B 1 12 ? -3.982 -10.922 0.279 1 98.5 12 GLY B O 1
ATOM 1477 N N . VAL B 1 13 ? -4.223 -12.219 2.027 1 98.81 13 VAL B N 1
ATOM 1478 C CA . VAL B 1 13 ? -4.25 -13.453 1.245 1 98.81 13 VAL B CA 1
ATOM 1479 C C . VAL B 1 13 ? -5.453 -13.438 0.305 1 98.81 13 VAL B C 1
ATOM 1481 O O . VAL B 1 13 ? -5.473 -14.148 -0.701 1 98.81 13 VAL B O 1
ATOM 1484 N N . GLN B 1 14 ? -6.438 -12.578 0.583 1 98.69 14 GLN B N 1
ATOM 1485 C CA . GLN B 1 14 ? -7.621 -12.406 -0.25 1 98.69 14 GLN B CA 1
ATOM 1486 C C . GLN B 1 14 ? -7.242 -12.008 -1.674 1 98.69 14 GLN B C 1
ATOM 1488 O O . GLN B 1 14 ? -7.922 -12.375 -2.631 1 98.69 14 GLN B O 1
ATOM 1493 N N . TYR B 1 15 ? -6.164 -11.258 -1.811 1 98.75 15 TYR B N 1
ATOM 1494 C CA . TYR B 1 15 ? -5.723 -10.828 -3.133 1 98.75 15 TYR B CA 1
ATOM 1495 C C . TYR B 1 15 ? -5.348 -12.023 -4 1 98.75 15 TYR B C 1
ATOM 1497 O O . TYR B 1 15 ? -5.766 -12.109 -5.16 1 98.75 15 TYR B O 1
ATOM 1505 N N . GLY B 1 16 ? -4.531 -12.906 -3.41 1 98.88 16 GLY B N 1
ATOM 1506 C CA . GLY B 1 16 ? -4.137 -14.102 -4.133 1 98.88 16 GLY B CA 1
ATOM 1507 C C . GLY B 1 16 ? -5.301 -15.023 -4.434 1 98.88 16 GLY B C 1
ATOM 1508 O O . GLY B 1 16 ? -5.398 -15.57 -5.535 1 98.88 16 GLY B O 1
ATOM 1509 N N . ILE B 1 17 ? -6.16 -15.172 -3.484 1 98.88 17 ILE B N 1
ATOM 1510 C CA . ILE B 1 17 ? -7.324 -16.031 -3.646 1 98.88 17 ILE B CA 1
ATOM 1511 C C . ILE B 1 17 ? -8.219 -15.5 -4.766 1 98.88 17 ILE B C 1
ATOM 1513 O O . ILE B 1 17 ? -8.617 -16.25 -5.66 1 98.88 17 ILE B O 1
ATOM 1517 N N . ARG B 1 18 ? -8.523 -14.227 -4.727 1 98.81 18 ARG B N 1
ATOM 1518 C CA . ARG B 1 18 ? -9.359 -13.602 -5.75 1 98.81 18 ARG B CA 1
ATOM 1519 C C . ARG B 1 18 ? -8.727 -13.742 -7.133 1 98.81 18 ARG B C 1
ATOM 1521 O O . ARG B 1 18 ? -9.422 -13.984 -8.117 1 98.81 18 ARG B O 1
ATOM 1528 N N . LEU B 1 19 ? -7.426 -13.594 -7.211 1 98.88 19 LEU B N 1
ATOM 1529 C CA . LEU B 1 19 ? -6.699 -13.75 -8.469 1 98.88 19 LEU B CA 1
ATOM 1530 C C . LEU B 1 19 ? -6.906 -15.148 -9.047 1 98.88 19 LEU B C 1
ATOM 1532 O O . LEU B 1 19 ? -7.172 -15.297 -10.234 1 98.88 19 LEU B O 1
ATOM 1536 N N . LEU B 1 20 ? -6.762 -16.172 -8.18 1 98.88 20 LEU B N 1
ATOM 1537 C CA . LEU B 1 20 ? -6.973 -17.547 -8.609 1 98.88 20 LEU B CA 1
ATOM 1538 C C . LEU B 1 20 ? -8.391 -17.75 -9.133 1 98.88 20 LEU B C 1
ATOM 1540 O O . LEU B 1 20 ? -8.586 -18.391 -10.164 1 98.88 20 LEU B O 1
ATOM 1544 N N . GLU B 1 21 ? -9.344 -17.172 -8.422 1 98.75 21 GLU B N 1
ATOM 1545 C CA . GLU B 1 21 ? -10.734 -17.281 -8.836 1 98.75 21 GLU B CA 1
ATOM 1546 C C . GLU B 1 21 ? -10.945 -16.688 -10.234 1 98.75 21 GLU B C 1
ATOM 1548 O O . GLU B 1 21 ? -11.555 -17.312 -11.094 1 98.75 21 GLU B O 1
ATOM 1553 N N . VAL B 1 22 ? -10.422 -15.508 -10.445 1 98.69 22 VAL B N 1
ATOM 1554 C CA . VAL B 1 22 ? -10.633 -14.797 -11.703 1 98.69 22 VAL B CA 1
ATOM 1555 C C . VAL B 1 22 ? -9.914 -15.531 -12.836 1 98.69 22 VAL B C 1
ATOM 1557 O O . VAL B 1 22 ? -10.469 -15.672 -13.93 1 98.69 22 VAL B O 1
ATOM 1560 N N . LEU B 1 23 ? -8.68 -15.984 -12.594 1 98.69 23 LEU B N 1
ATOM 1561 C CA . LEU B 1 23 ? -7.934 -16.703 -13.617 1 98.69 23 LEU B CA 1
ATOM 1562 C C . LEU B 1 23 ? -8.641 -18 -14.008 1 98.69 23 LEU B C 1
ATOM 1564 O O . LEU B 1 23 ? -8.703 -18.359 -15.18 1 98.69 23 LEU B O 1
ATOM 1568 N N . ALA B 1 24 ? -9.18 -18.688 -13.031 1 98.25 24 ALA B N 1
ATOM 1569 C CA . ALA B 1 24 ? -9.938 -19.906 -13.297 1 98.25 24 ALA B CA 1
ATOM 1570 C C . ALA B 1 24 ? -11.164 -19.609 -14.164 1 98.25 24 ALA B C 1
ATOM 1572 O O . ALA B 1 24 ? -11.453 -20.344 -15.109 1 98.25 24 ALA B O 1
ATOM 1573 N N . GLU B 1 25 ? -11.828 -18.547 -13.82 1 97.5 25 GLU B N 1
ATOM 1574 C CA . GLU B 1 25 ? -13.008 -18.125 -14.57 1 97.5 25 GLU B CA 1
ATOM 1575 C C . GLU B 1 25 ? -12.664 -17.844 -16.031 1 97.5 25 GLU B C 1
ATOM 1577 O O . GLU B 1 25 ? -13.484 -18.062 -16.922 1 97.5 25 GLU B O 1
ATOM 1582 N N . LYS B 1 26 ? -11.492 -17.469 -16.266 1 97.38 26 LYS B N 1
ATOM 1583 C CA . LYS B 1 26 ? -11.055 -17.094 -17.609 1 97.38 26 LYS B CA 1
ATOM 1584 C C . LYS B 1 26 ? -10.453 -18.297 -18.328 1 97.38 26 LYS B C 1
ATOM 1586 O O . LYS B 1 26 ? -10.023 -18.172 -19.484 1 97.38 26 LYS B O 1
ATOM 1591 N N . GLY B 1 27 ? -10.328 -19.391 -17.672 1 97.38 27 GLY B N 1
ATOM 1592 C CA . GLY B 1 27 ? -9.797 -20.594 -18.281 1 97.38 27 GLY B CA 1
ATOM 1593 C C . GLY B 1 27 ? -8.281 -20.594 -18.375 1 97.38 27 GLY B C 1
ATOM 1594 O O . GLY B 1 27 ? -7.703 -21.328 -19.188 1 97.38 27 GLY B O 1
ATOM 1595 N N . ILE B 1 28 ? -7.652 -19.719 -17.641 1 98.44 28 ILE B N 1
ATOM 1596 C CA . ILE B 1 28 ? -6.191 -19.656 -17.625 1 98.44 28 ILE B CA 1
ATOM 1597 C C . ILE B 1 28 ? -5.641 -20.656 -16.625 1 98.44 28 ILE B C 1
ATOM 1599 O O . ILE B 1 28 ? -6.086 -20.703 -15.469 1 98.44 28 ILE B O 1
ATOM 1603 N N . GLU B 1 29 ? -4.758 -21.453 -17.016 1 98.62 29 GLU B N 1
ATOM 1604 C CA . GLU B 1 29 ? -4.16 -22.453 -16.141 1 98.62 29 GLU B CA 1
ATOM 1605 C C . GLU B 1 29 ? -3.156 -21.828 -15.18 1 98.62 29 GLU B C 1
ATOM 1607 O O . GLU B 1 29 ? -2.4 -20.938 -15.562 1 98.62 29 GLU B O 1
ATOM 1612 N N . THR B 1 30 ? -3.18 -22.328 -13.898 1 98.88 30 THR B N 1
ATOM 1613 C CA . THR B 1 30 ? -2.342 -21.703 -12.883 1 98.88 30 THR B CA 1
ATOM 1614 C C . THR B 1 30 ? -1.531 -22.766 -12.125 1 98.88 30 THR B C 1
ATOM 1616 O O . THR B 1 30 ? -1.992 -23.891 -11.938 1 98.88 30 THR B O 1
ATOM 1619 N N . HIS B 1 31 ? -0.299 -22.391 -11.844 1 98.94 31 HIS B N 1
ATOM 1620 C CA . HIS B 1 31 ? 0.573 -23.109 -10.914 1 98.94 31 HIS B CA 1
ATOM 1621 C C . HIS B 1 31 ? 0.67 -22.391 -9.578 1 98.94 31 HIS B C 1
ATOM 1623 O O . HIS B 1 31 ? 1.229 -21.281 -9.5 1 98.94 31 HIS B O 1
ATOM 1629 N N . LEU B 1 32 ? 0.168 -23.031 -8.531 1 98.94 32 LEU B N 1
ATOM 1630 C CA . LEU B 1 32 ? 0.094 -22.375 -7.238 1 98.94 32 LEU B CA 1
ATOM 1631 C C . LEU B 1 32 ? 1.186 -22.875 -6.305 1 98.94 32 LEU B C 1
ATOM 1633 O O . LEU B 1 32 ? 1.429 -24.078 -6.223 1 98.94 32 LEU B O 1
ATOM 1637 N N . VAL B 1 33 ? 1.863 -21.984 -5.668 1 98.94 33 VAL B N 1
ATOM 1638 C CA . VAL B 1 33 ? 2.707 -22.281 -4.516 1 98.94 33 VAL B CA 1
ATOM 1639 C C . VAL B 1 33 ? 2.23 -21.5 -3.301 1 98.94 33 VAL B C 1
ATOM 1641 O O . VAL B 1 33 ? 2.273 -20.266 -3.299 1 98.94 33 VAL B O 1
ATOM 1644 N N . LEU B 1 34 ? 1.775 -22.188 -2.273 1 98.62 34 LEU B N 1
ATOM 1645 C CA . LEU B 1 34 ? 1.448 -21.594 -0.978 1 98.62 34 LEU B CA 1
ATOM 1646 C C . LEU B 1 34 ? 2.59 -21.797 0.014 1 98.62 34 LEU B C 1
ATOM 1648 O O . LEU B 1 34 ? 3.031 -22.922 0.24 1 98.62 34 LEU B O 1
ATOM 1652 N N . THR B 1 35 ? 3.029 -20.688 0.569 1 98.62 35 THR B N 1
ATOM 1653 C CA . THR B 1 35 ? 3.98 -20.891 1.656 1 98.62 35 THR B CA 1
ATOM 1654 C C . THR B 1 35 ? 3.27 -21.375 2.918 1 98.62 35 THR B C 1
ATOM 1656 O O . THR B 1 35 ? 2.051 -21.234 3.041 1 98.62 35 THR B O 1
ATOM 1659 N N . GLU B 1 36 ? 4.051 -21.906 3.812 1 98 36 GLU B N 1
ATOM 1660 C CA . GLU B 1 36 ? 3.475 -22.344 5.078 1 98 36 GLU B CA 1
ATOM 1661 C C . GLU B 1 36 ? 2.869 -21.172 5.844 1 98 36 GLU B C 1
ATOM 1663 O O . GLU B 1 36 ? 1.806 -21.297 6.453 1 98 36 GLU B O 1
ATOM 1668 N N . ALA B 1 37 ? 3.521 -20.062 5.852 1 98.38 37 ALA B N 1
ATOM 1669 C CA . ALA B 1 37 ? 3.006 -18.875 6.508 1 98.38 37 ALA B CA 1
ATOM 1670 C C . ALA B 1 37 ? 1.683 -18.438 5.887 1 98.38 37 ALA B C 1
ATOM 1672 O O . ALA B 1 37 ? 0.754 -18.031 6.598 1 98.38 37 ALA B O 1
ATOM 1673 N N . ALA B 1 38 ? 1.574 -18.516 4.598 1 98.69 38 ALA B N 1
ATOM 1674 C CA . ALA B 1 38 ? 0.342 -18.156 3.904 1 98.69 38 ALA B CA 1
ATOM 1675 C C . ALA B 1 38 ? -0.82 -19.031 4.348 1 98.69 38 ALA B C 1
ATOM 1677 O O . ALA B 1 38 ? -1.939 -18.562 4.531 1 98.69 38 ALA B O 1
ATOM 1678 N N . LYS B 1 39 ? -0.528 -20.281 4.449 1 98.62 39 LYS B N 1
ATOM 1679 C CA . LYS B 1 39 ? -1.568 -21.219 4.887 1 98.62 39 LYS B CA 1
ATOM 1680 C C . LYS B 1 39 ? -2.115 -20.812 6.254 1 98.62 39 LYS B C 1
ATOM 1682 O O . LYS B 1 39 ? -3.324 -20.891 6.488 1 98.62 39 LYS B O 1
ATOM 1687 N N . GLN B 1 40 ? -1.215 -20.438 7.133 1 98.31 40 GLN B N 1
ATOM 1688 C CA . GLN B 1 40 ? -1.645 -19.984 8.453 1 98.31 40 GLN B CA 1
ATOM 1689 C C . GLN B 1 40 ? -2.492 -18.719 8.352 1 98.31 40 GLN B C 1
ATOM 1691 O O . GLN B 1 40 ? -3.527 -18.609 9.016 1 98.31 40 GLN B O 1
ATOM 1696 N N . ILE B 1 41 ? -2.111 -17.781 7.539 1 98.5 41 ILE B N 1
ATOM 1697 C CA . ILE B 1 41 ? -2.793 -16.5 7.414 1 98.5 41 ILE B CA 1
ATOM 1698 C C . ILE B 1 41 ? -4.164 -16.703 6.777 1 98.5 41 ILE B C 1
ATOM 1700 O O . ILE B 1 41 ? -5.129 -16.031 7.133 1 98.5 41 ILE B O 1
ATOM 1704 N N . ILE B 1 42 ? -4.297 -17.625 5.836 1 98.5 42 ILE B N 1
ATOM 1705 C CA . ILE B 1 42 ? -5.594 -17.969 5.254 1 98.5 42 ILE B CA 1
ATOM 1706 C C . ILE B 1 42 ? -6.586 -18.312 6.363 1 98.5 42 ILE B C 1
ATOM 1708 O O . ILE B 1 42 ? -7.719 -17.828 6.363 1 98.5 42 ILE B O 1
ATOM 1712 N N . GLY B 1 43 ? -6.082 -19.109 7.324 1 97.56 43 GLY B N 1
ATOM 1713 C CA . GLY B 1 43 ? -6.93 -19.469 8.445 1 97.56 43 GLY B CA 1
ATOM 1714 C C . GLY B 1 43 ? -7.281 -18.281 9.336 1 97.56 43 GLY B C 1
ATOM 1715 O O . GLY B 1 43 ? -8.375 -18.234 9.891 1 97.56 43 GLY B O 1
ATOM 1716 N N . ILE B 1 44 ? -6.441 -17.359 9.469 1 97.06 44 ILE B N 1
ATOM 1717 C CA . ILE B 1 44 ? -6.602 -16.219 10.359 1 97.06 44 ILE B CA 1
ATOM 1718 C C . ILE B 1 44 ? -7.527 -15.18 9.719 1 97.06 44 ILE B C 1
ATOM 1720 O O . ILE B 1 44 ? -8.43 -14.656 10.375 1 97.06 44 ILE B O 1
ATOM 1724 N N . GLU B 1 45 ? -7.383 -14.945 8.383 1 97.75 45 GLU B N 1
ATOM 1725 C CA . GLU B 1 45 ? -8.008 -13.773 7.77 1 97.75 45 GLU B CA 1
ATOM 1726 C C . GLU B 1 45 ? -9.273 -14.156 7.02 1 97.75 45 GLU B C 1
ATOM 1728 O O . GLU B 1 45 ? -10.078 -13.289 6.672 1 97.75 45 GLU B O 1
ATOM 1733 N N . THR B 1 46 ? -9.43 -15.414 6.688 1 97.88 46 THR B N 1
ATOM 1734 C CA . THR B 1 46 ? -10.547 -15.82 5.84 1 97.88 46 THR B CA 1
ATOM 1735 C C . THR B 1 46 ? -11.25 -17.047 6.418 1 97.88 46 THR B C 1
ATOM 1737 O O . THR B 1 46 ? -10.844 -17.562 7.461 1 97.88 46 THR B O 1
ATOM 1740 N N . ASP B 1 47 ? -12.297 -17.406 5.719 1 97.38 47 ASP B N 1
ATOM 1741 C CA . ASP B 1 47 ? -13.008 -18.625 6.109 1 97.38 47 ASP B CA 1
ATOM 1742 C C . ASP B 1 47 ? -12.578 -19.812 5.246 1 97.38 47 ASP B C 1
ATOM 1744 O O . ASP B 1 47 ? -13.148 -20.906 5.355 1 97.38 47 ASP B O 1
ATOM 1748 N N . TYR B 1 48 ? -11.633 -19.641 4.395 1 97.69 48 TYR B N 1
ATOM 1749 C CA . TYR B 1 48 ? -11.117 -20.703 3.547 1 97.69 48 TYR B CA 1
ATOM 1750 C C . TYR B 1 48 ? -10.195 -21.625 4.336 1 97.69 48 TYR B C 1
ATOM 1752 O O . TYR B 1 48 ? -9.461 -21.172 5.215 1 97.69 48 TYR B O 1
ATOM 1760 N N . LEU B 1 49 ? -10.219 -22.859 3.945 1 98 49 LEU B N 1
ATOM 1761 C CA . LEU B 1 49 ? -9.117 -23.766 4.262 1 98 49 LEU B CA 1
ATOM 1762 C C . LEU B 1 49 ? -8.062 -23.734 3.168 1 98 49 LEU B C 1
ATOM 1764 O O . LEU B 1 49 ? -8.383 -23.547 1.99 1 98 49 LEU B O 1
ATOM 1768 N N . PRO B 1 50 ? -6.812 -23.906 3.588 1 98.19 50 PRO B N 1
ATOM 1769 C CA . PRO B 1 50 ? -5.766 -23.922 2.562 1 98.19 50 PRO B CA 1
ATOM 1770 C C . PRO B 1 50 ? -6.082 -24.859 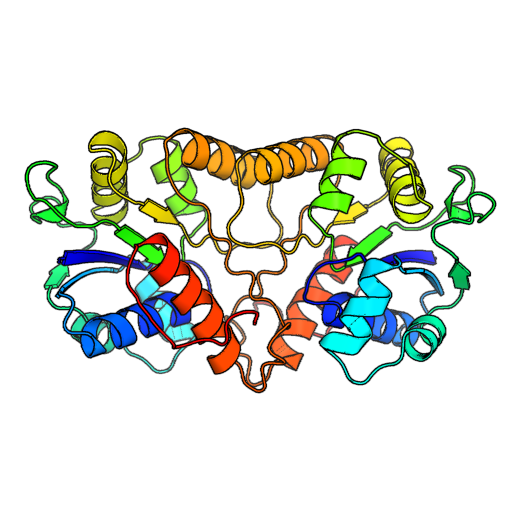1.403 1 98.19 50 PRO B C 1
ATOM 1772 O O . PRO B 1 50 ? -5.844 -24.516 0.243 1 98.19 50 PRO B O 1
ATOM 1775 N N . LEU B 1 51 ? -6.668 -26 1.695 1 97.94 51 LEU B N 1
ATOM 1776 C CA . LEU B 1 51 ? -6.988 -26.984 0.672 1 97.94 51 LEU B CA 1
ATOM 1777 C C . LEU B 1 51 ? -7.988 -26.438 -0.333 1 97.94 51 LEU B C 1
ATOM 1779 O O . LEU B 1 51 ? -7.93 -26.75 -1.521 1 97.94 51 LEU B O 1
ATOM 1783 N N . GLU B 1 52 ? -8.938 -25.641 0.113 1 98.5 52 GLU B N 1
ATOM 1784 C CA . GLU B 1 52 ? -9.922 -25.031 -0.767 1 98.5 52 GLU B CA 1
ATOM 1785 C C . GLU B 1 52 ? -9.266 -24.047 -1.729 1 98.5 52 GLU B C 1
ATOM 1787 O O . GLU B 1 52 ? -9.68 -23.922 -2.885 1 98.5 52 GLU B O 1
ATOM 1792 N N . VAL B 1 53 ? -8.281 -23.359 -1.224 1 98.75 53 VAL B N 1
ATOM 1793 C CA . VAL B 1 53 ? -7.535 -22.422 -2.061 1 98.75 53 VAL B CA 1
ATOM 1794 C C . VAL B 1 53 ? -6.727 -23.188 -3.104 1 98.75 53 VAL B C 1
ATOM 1796 O O . VAL B 1 53 ? -6.672 -22.797 -4.27 1 98.75 53 VAL B O 1
ATOM 1799 N N . GLU B 1 54 ? -6.113 -24.297 -2.689 1 98.62 54 GLU B N 1
ATOM 1800 C CA . GLU B 1 54 ? -5.34 -25.141 -3.59 1 98.62 54 GLU B CA 1
ATOM 1801 C C . GLU B 1 54 ? -6.195 -25.656 -4.746 1 98.62 54 GLU B C 1
ATOM 1803 O O . GLU B 1 54 ? -5.715 -25.766 -5.875 1 98.62 54 GLU B O 1
ATOM 1808 N N . LYS B 1 55 ? -7.43 -25.859 -4.523 1 98.38 55 LYS B N 1
ATOM 1809 C CA . LYS B 1 55 ? -8.336 -26.406 -5.523 1 98.38 55 LYS B CA 1
ATOM 1810 C C . LYS B 1 55 ? -8.68 -25.375 -6.586 1 98.38 55 LYS B C 1
ATOM 1812 O O . LYS B 1 55 ? -9.195 -25.719 -7.656 1 98.38 55 LYS B O 1
ATOM 1817 N N . LEU B 1 56 ? -8.453 -24.109 -6.289 1 98.56 56 LEU B N 1
ATOM 1818 C CA . LEU B 1 56 ? -8.734 -23.047 -7.254 1 98.56 56 LEU B CA 1
ATOM 1819 C C . LEU B 1 56 ? -7.715 -23.062 -8.391 1 98.56 56 LEU B C 1
ATOM 1821 O O . LEU B 1 56 ? -7.949 -22.484 -9.445 1 98.56 56 LEU B O 1
ATOM 1825 N N . ALA B 1 57 ? -6.551 -23.719 -8.18 1 98.81 57 ALA B N 1
ATOM 1826 C CA . ALA B 1 57 ? -5.465 -23.719 -9.156 1 98.81 57 ALA B CA 1
ATOM 1827 C C . ALA B 1 57 ? -5.492 -24.984 -10 1 98.81 57 ALA B C 1
ATOM 1829 O O . ALA B 1 57 ? -6.031 -26.016 -9.578 1 98.81 57 ALA B O 1
ATOM 1830 N N . THR B 1 58 ? -4.938 -24.922 -11.18 1 98.81 58 THR B N 1
ATOM 1831 C CA . THR B 1 58 ? -4.797 -26.109 -12.023 1 98.81 58 THR B CA 1
ATOM 1832 C C . THR B 1 58 ? -3.824 -27.109 -11.406 1 98.81 58 THR B C 1
ATOM 1834 O O . THR B 1 58 ? -4.113 -28.297 -11.344 1 98.81 58 THR B O 1
ATOM 1837 N N . TRP B 1 59 ? -2.678 -26.625 -10.984 1 98.69 59 TRP B N 1
ATOM 1838 C CA . TRP B 1 59 ? -1.673 -27.391 -10.266 1 98.69 59 TRP B CA 1
ATOM 1839 C C . TRP B 1 59 ? -1.275 -26.703 -8.969 1 98.69 59 TRP B C 1
ATOM 1841 O O . TRP B 1 59 ? -1.312 -25.469 -8.875 1 98.69 59 TRP B O 1
ATOM 1851 N N . ASN B 1 60 ? -0.967 -27.422 -7.977 1 98.38 60 ASN B N 1
ATOM 1852 C CA . ASN B 1 60 ? -0.462 -26.906 -6.711 1 98.38 60 ASN B CA 1
ATOM 1853 C C . ASN B 1 60 ? 0.771 -27.672 -6.242 1 98.38 60 ASN B C 1
ATOM 1855 O O . ASN B 1 60 ? 0.869 -28.875 -6.449 1 98.38 60 ASN B O 1
ATOM 1859 N N . TYR B 1 61 ? 1.685 -26.969 -5.672 1 98.5 61 TYR B N 1
ATOM 1860 C CA . TYR B 1 61 ? 2.949 -27.562 -5.258 1 98.5 61 TYR B CA 1
ATOM 1861 C C . TYR B 1 61 ? 3.287 -27.188 -3.822 1 98.5 61 TYR B C 1
ATOM 1863 O O . TYR B 1 61 ? 2.971 -26.078 -3.373 1 98.5 61 TYR B O 1
ATOM 1871 N N . SER B 1 62 ? 3.984 -28.125 -3.166 1 98.12 62 SER B N 1
ATOM 1872 C CA . SER B 1 62 ? 4.629 -27.766 -1.905 1 98.12 62 SER B CA 1
ATOM 1873 C C . SER B 1 62 ? 5.742 -26.75 -2.121 1 98.12 62 SER B C 1
ATOM 1875 O O . SER B 1 62 ? 6.473 -26.828 -3.111 1 98.12 62 SER B O 1
ATOM 1877 N N . GLN B 1 63 ? 5.938 -25.891 -1.188 1 98.38 63 GLN B N 1
ATOM 1878 C CA . GLN B 1 63 ? 7.031 -24.922 -1.274 1 98.38 63 GLN B CA 1
ATOM 1879 C C . GLN B 1 63 ? 8.383 -25.625 -1.228 1 98.38 63 GLN B C 1
ATOM 1881 O O . GLN B 1 63 ? 9.414 -25.031 -1.544 1 98.38 63 GLN B O 1
ATOM 1886 N N . LYS B 1 64 ? 8.383 -26.891 -0.945 1 98.19 64 LYS B N 1
ATOM 1887 C CA . LYS B 1 64 ? 9.609 -27.672 -0.847 1 98.19 64 LYS B CA 1
ATOM 1888 C C . LYS B 1 64 ? 9.852 -28.484 -2.115 1 98.19 64 LYS B C 1
ATOM 1890 O O . LYS B 1 64 ? 10.867 -29.188 -2.236 1 98.19 64 LYS B O 1
ATOM 1895 N N . ASP B 1 65 ? 8.945 -28.422 -3.045 1 98 65 ASP B N 1
ATOM 1896 C CA . ASP B 1 65 ? 8.992 -29.281 -4.227 1 98 65 ASP B CA 1
ATOM 1897 C C . ASP B 1 65 ? 9.82 -28.625 -5.336 1 98 65 ASP B C 1
ATOM 1899 O O . ASP B 1 65 ? 9.266 -28.125 -6.316 1 98 65 ASP B O 1
ATOM 1903 N N . PHE B 1 66 ? 11.094 -28.828 -5.289 1 97.56 66 PHE B N 1
ATOM 1904 C CA . PHE B 1 66 ? 11.984 -28.219 -6.273 1 97.56 66 PHE B CA 1
ATOM 1905 C C . PHE B 1 66 ? 11.992 -29.031 -7.566 1 97.56 66 PHE B C 1
ATOM 1907 O O . PHE B 1 66 ? 12.625 -28.641 -8.547 1 97.56 66 PHE B O 1
ATOM 1914 N N . SER B 1 67 ? 11.305 -30.094 -7.613 1 97.56 67 SER B N 1
ATOM 1915 C CA . SER B 1 67 ? 11.211 -30.906 -8.828 1 97.56 67 SER B CA 1
ATOM 1916 C C . SER B 1 67 ? 10.039 -30.453 -9.695 1 97.56 67 SER B C 1
ATOM 1918 O O . SER B 1 67 ? 9.891 -30.922 -10.828 1 97.56 67 SER B O 1
ATOM 1920 N N . ALA B 1 68 ? 9.219 -29.531 -9.148 1 98.5 68 ALA B N 1
ATOM 1921 C CA . ALA B 1 68 ? 8.094 -29.016 -9.914 1 98.5 68 ALA B CA 1
ATOM 1922 C C . ALA B 1 68 ? 8.562 -28.375 -11.219 1 98.5 68 ALA B C 1
ATOM 1924 O O . ALA B 1 68 ? 9.641 -27.781 -11.281 1 98.5 68 ALA B O 1
ATOM 1925 N N . PRO B 1 69 ? 7.812 -28.469 -12.273 1 98.31 69 PRO B N 1
ATOM 1926 C CA . PRO B 1 69 ? 8.203 -27.906 -13.562 1 98.31 69 PRO B CA 1
ATOM 1927 C C . PRO B 1 69 ? 8.547 -26.422 -13.484 1 98.31 69 PRO B C 1
ATOM 1929 O O . PRO B 1 69 ? 9.445 -25.953 -14.188 1 98.31 69 PRO B O 1
ATOM 1932 N N . ILE B 1 70 ? 7.941 -25.672 -12.633 1 98.5 70 ILE B N 1
ATOM 1933 C CA . ILE B 1 70 ? 8.078 -24.219 -12.57 1 98.5 70 ILE B CA 1
ATOM 1934 C C . ILE B 1 70 ? 9.422 -23.859 -11.938 1 98.5 70 ILE B C 1
ATOM 1936 O O . ILE B 1 70 ? 9.797 -22.672 -11.891 1 98.5 70 ILE B O 1
ATOM 1940 N N . ALA B 1 71 ? 10.148 -24.828 -11.453 1 98.38 71 ALA B N 1
ATOM 1941 C CA . ALA B 1 71 ? 11.484 -24.609 -10.914 1 98.38 71 ALA B CA 1
ATOM 1942 C C . ALA B 1 71 ? 12.523 -24.531 -12.031 1 98.38 71 ALA B C 1
ATOM 1944 O O . ALA B 1 71 ? 13.68 -24.172 -11.789 1 98.38 71 ALA B O 1
ATOM 1945 N N . SER B 1 72 ? 12.078 -24.828 -13.195 1 97.25 72 SER B N 1
ATOM 1946 C CA . SER B 1 72 ? 13 -24.891 -14.328 1 97.25 72 SER B CA 1
ATOM 1947 C C . SER B 1 72 ? 12.711 -23.781 -15.336 1 97.25 72 SER B C 1
ATOM 1949 O O . SER B 1 72 ? 11.555 -23.516 -15.648 1 97.25 72 SER B O 1
ATOM 1951 N N . GLY B 1 73 ? 13.75 -23.188 -15.875 1 95.88 73 GLY B N 1
ATOM 1952 C CA . GLY B 1 73 ? 13.617 -22.156 -16.891 1 95.88 73 GLY B CA 1
ATOM 1953 C C . GLY B 1 73 ? 13.117 -22.703 -18.219 1 95.88 73 GLY B C 1
ATOM 1954 O O . GLY B 1 73 ? 12.602 -21.938 -19.047 1 95.88 73 GLY B O 1
ATOM 1955 N N . SER B 1 74 ? 13.297 -23.953 -18.406 1 96.44 74 SER B N 1
ATOM 1956 C CA . SER B 1 74 ? 12.914 -24.547 -19.688 1 96.44 74 SER B CA 1
ATOM 1957 C C . SER B 1 74 ? 11.398 -24.75 -19.766 1 96.44 74 SER B C 1
ATOM 1959 O O . SER B 1 74 ? 10.859 -24.969 -20.844 1 96.44 74 SER B O 1
ATOM 1961 N N . TYR B 1 75 ? 10.75 -24.781 -18.609 1 97.5 75 TYR B N 1
ATOM 1962 C CA . TYR B 1 75 ? 9.289 -24.797 -18.609 1 97.5 75 TYR B CA 1
ATOM 1963 C C . TYR B 1 75 ? 8.727 -23.406 -18.812 1 97.5 75 TYR B C 1
ATOM 1965 O O . TYR B 1 75 ? 8.891 -22.531 -17.953 1 97.5 75 TYR B O 1
ATOM 1973 N N . LYS B 1 76 ? 8.055 -23.203 -19.828 1 96.62 76 LYS B N 1
ATOM 1974 C CA . LYS B 1 76 ? 7.672 -21.844 -20.203 1 96.62 76 LYS B CA 1
ATOM 1975 C C . LYS B 1 76 ? 6.312 -21.469 -19.609 1 96.62 76 LYS B C 1
ATOM 1977 O O . LYS B 1 76 ? 5.332 -22.203 -19.797 1 96.62 76 LYS B O 1
ATOM 1982 N N . THR B 1 77 ? 6.316 -20.469 -18.828 1 97.56 77 THR B N 1
ATOM 1983 C CA . THR B 1 77 ? 5.094 -19.844 -18.328 1 97.56 77 THR B CA 1
ATOM 1984 C C . THR B 1 77 ? 4.98 -18.406 -18.812 1 97.56 77 THR B C 1
ATOM 1986 O O . THR B 1 77 ? 5.953 -17.828 -19.312 1 97.56 77 THR B O 1
ATOM 1989 N N . ALA B 1 78 ? 3.789 -17.859 -18.688 1 97.69 78 ALA B N 1
ATOM 1990 C CA . ALA B 1 78 ? 3.553 -16.484 -19.125 1 97.69 78 ALA B CA 1
ATOM 1991 C C . ALA B 1 78 ? 4.059 -15.484 -18.094 1 97.69 78 ALA B C 1
ATOM 1993 O O . ALA B 1 78 ? 4.258 -14.305 -18.406 1 97.69 78 ALA B O 1
ATOM 1994 N N . GLY B 1 79 ? 4.27 -15.953 -16.891 1 98.44 79 GLY B N 1
ATOM 1995 C CA . GLY B 1 79 ? 4.738 -15.086 -15.828 1 98.44 79 GLY B CA 1
ATOM 1996 C C . GLY B 1 79 ? 4.309 -15.562 -14.445 1 98.44 79 GLY B C 1
ATOM 1997 O O . GLY B 1 79 ? 3.793 -16.672 -14.305 1 98.44 79 GLY B O 1
ATOM 1998 N N . MET B 1 80 ? 4.562 -14.719 -13.477 1 98.94 80 MET B N 1
ATOM 1999 C CA . MET B 1 80 ? 4.301 -15.047 -12.078 1 98.94 80 MET B CA 1
ATOM 2000 C C . MET B 1 80 ? 3.811 -13.82 -11.312 1 98.94 80 MET B C 1
ATOM 2002 O O . MET B 1 80 ? 4.254 -12.703 -11.578 1 98.94 80 MET B O 1
ATOM 2006 N N . VAL B 1 81 ? 2.924 -14.055 -10.438 1 98.94 81 VAL B N 1
ATOM 2007 C CA . VAL B 1 81 ? 2.52 -13.055 -9.453 1 98.94 81 VAL B CA 1
ATOM 2008 C C . VAL B 1 81 ? 2.584 -13.641 -8.055 1 98.94 81 VAL B C 1
ATOM 2010 O O . VAL B 1 81 ? 2.211 -14.805 -7.84 1 98.94 81 VAL B O 1
ATOM 2013 N N . VAL B 1 82 ? 3.16 -12.914 -7.18 1 99 82 VAL B N 1
ATOM 2014 C CA . VAL B 1 82 ? 3.105 -13.242 -5.758 1 99 82 VAL B CA 1
ATOM 2015 C C . VAL B 1 82 ? 2.174 -12.273 -5.039 1 99 82 VAL B C 1
ATOM 2017 O O . VAL B 1 82 ? 2.477 -11.078 -4.926 1 99 82 VAL B O 1
ATOM 2020 N N . ALA B 1 83 ? 1.021 -12.805 -4.531 1 98.94 83 ALA B N 1
ATOM 2021 C CA . ALA B 1 83 ? -0.022 -11.945 -3.979 1 98.94 83 ALA B CA 1
ATOM 2022 C C . ALA B 1 83 ? -0.694 -12.602 -2.775 1 98.94 83 ALA B C 1
ATOM 2024 O O . ALA B 1 83 ? -1.491 -13.523 -2.93 1 98.94 83 ALA B O 1
ATOM 2025 N N . PRO B 1 84 ? -0.445 -12.07 -1.631 1 98.88 84 PRO B N 1
ATOM 2026 C CA . PRO B 1 84 ? 0.51 -11 -1.332 1 98.88 84 PRO B CA 1
ATOM 2027 C C . PRO B 1 84 ? 1.957 -11.484 -1.323 1 98.88 84 PRO B C 1
ATOM 2029 O O . PRO B 1 84 ? 2.207 -12.695 -1.242 1 98.88 84 PRO B O 1
ATOM 2032 N N . CYS B 1 85 ? 2.814 -10.57 -1.49 1 98.94 85 CYS B N 1
ATOM 2033 C CA . CYS B 1 85 ? 4.246 -10.812 -1.355 1 98.94 85 CYS B CA 1
ATOM 2034 C C . CYS B 1 85 ? 4.77 -10.281 -0.027 1 98.94 85 CYS B C 1
ATOM 2036 O O . CYS B 1 85 ? 4.785 -9.07 0.196 1 98.94 85 CYS B O 1
ATOM 2038 N N . SER B 1 86 ? 5.172 -11.172 0.852 1 98.88 86 SER B N 1
ATOM 2039 C CA . SER B 1 86 ? 5.738 -10.75 2.129 1 98.88 86 SER B CA 1
ATOM 2040 C C . SER B 1 86 ? 7.105 -10.102 1.941 1 98.88 86 SER B C 1
ATOM 2042 O O . SER B 1 86 ? 7.762 -10.305 0.92 1 98.88 86 SER B O 1
ATOM 2044 N N . MET B 1 87 ? 7.504 -9.328 2.988 1 98.81 87 MET B N 1
ATOM 2045 C CA . MET B 1 87 ? 8.82 -8.695 2.887 1 98.81 87 MET B CA 1
ATOM 2046 C C . MET B 1 87 ? 9.93 -9.734 2.975 1 98.81 87 MET B C 1
ATOM 2048 O O . MET B 1 87 ? 11.008 -9.555 2.398 1 98.81 87 MET B O 1
ATOM 2052 N N . LYS B 1 88 ? 9.648 -10.883 3.631 1 98.69 88 LYS B N 1
ATOM 2053 C CA . LYS B 1 88 ? 10.594 -11.992 3.604 1 98.69 88 LYS B CA 1
ATOM 2054 C C . LYS B 1 88 ? 10.797 -12.508 2.182 1 98.69 88 LYS B C 1
ATOM 2056 O O . LYS B 1 88 ? 11.93 -12.688 1.734 1 98.69 88 LYS B O 1
ATOM 2061 N N . THR B 1 89 ? 9.688 -12.766 1.541 1 98.88 89 THR B N 1
ATOM 2062 C CA . THR B 1 89 ? 9.75 -13.25 0.166 1 98.88 89 THR B CA 1
ATOM 2063 C C . THR B 1 89 ? 10.406 -12.211 -0.744 1 98.88 89 THR B C 1
ATOM 2065 O O . THR B 1 89 ? 11.273 -12.547 -1.552 1 98.88 89 THR B O 1
ATOM 2068 N N . LEU B 1 90 ? 10.023 -10.961 -0.547 1 98.94 90 LEU B N 1
ATOM 2069 C CA . LEU B 1 90 ? 10.656 -9.891 -1.308 1 98.94 90 LEU B CA 1
ATOM 2070 C C . LEU B 1 90 ? 12.164 -9.891 -1.099 1 98.94 90 LEU B C 1
ATOM 2072 O O . LEU B 1 90 ? 12.93 -9.773 -2.059 1 98.94 90 LEU B O 1
ATOM 2076 N N . GLY B 1 91 ? 12.539 -9.922 0.144 1 98.88 91 GLY B N 1
ATOM 2077 C CA . GLY B 1 91 ? 13.961 -9.945 0.469 1 98.88 91 GLY B CA 1
ATOM 2078 C C . GLY B 1 91 ? 14.703 -11.086 -0.198 1 98.88 91 GLY B C 1
ATOM 2079 O O . GLY B 1 91 ? 15.797 -10.898 -0.738 1 98.88 91 GLY B O 1
ATOM 2080 N N . ALA B 1 92 ? 14.117 -12.273 -0.185 1 98.88 92 ALA B N 1
ATOM 2081 C CA . ALA B 1 92 ? 14.742 -13.43 -0.815 1 98.88 92 ALA B CA 1
ATOM 2082 C C . ALA B 1 92 ? 14.875 -13.227 -2.322 1 98.88 92 ALA B C 1
ATOM 2084 O O . ALA B 1 92 ? 15.953 -13.445 -2.889 1 98.88 92 ALA B O 1
ATOM 2085 N N . VAL B 1 93 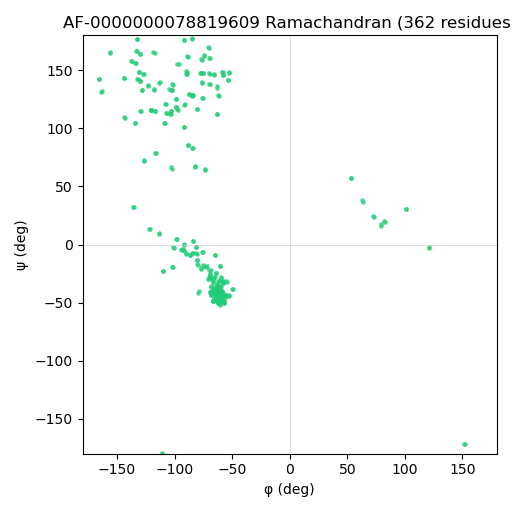? 13.828 -12.805 -2.957 1 98.81 93 VAL B N 1
ATOM 2086 C CA . VAL B 1 93 ? 13.828 -12.578 -4.398 1 98.81 93 VAL B CA 1
ATOM 2087 C C . VAL B 1 93 ? 14.875 -11.523 -4.762 1 98.81 93 VAL B C 1
ATOM 2089 O O . VAL B 1 93 ? 15.68 -11.727 -5.672 1 98.81 93 VAL B O 1
ATOM 2092 N N . ALA B 1 94 ? 14.891 -10.414 -4.008 1 98.81 94 ALA B N 1
ATOM 2093 C CA . ALA B 1 94 ? 15.758 -9.266 -4.281 1 98.81 94 ALA B CA 1
ATOM 2094 C C . ALA B 1 94 ? 17.234 -9.641 -4.137 1 98.81 94 ALA B C 1
ATOM 2096 O O . ALA B 1 94 ? 18.094 -9.008 -4.742 1 98.81 94 ALA B O 1
ATOM 2097 N N . ASN B 1 95 ? 17.484 -10.664 -3.344 1 98.62 95 ASN B N 1
ATOM 2098 C CA . ASN B 1 95 ? 18.859 -11.008 -3.045 1 98.62 95 ASN B CA 1
ATOM 2099 C C . ASN B 1 95 ? 19.25 -12.367 -3.635 1 98.62 95 ASN B C 1
ATOM 2101 O O . ASN B 1 95 ? 20.281 -12.93 -3.277 1 98.62 95 ASN B O 1
ATOM 2105 N N . GLY B 1 96 ? 18.406 -12.977 -4.477 1 98.12 96 GLY B N 1
ATOM 2106 C CA . GLY B 1 96 ? 18.719 -14.195 -5.199 1 98.12 96 GLY B CA 1
ATOM 2107 C C . GLY B 1 96 ? 18.734 -15.43 -4.312 1 98.12 96 GLY B C 1
ATOM 2108 O O . GLY B 1 96 ? 19.469 -16.375 -4.578 1 98.12 96 GLY B O 1
ATOM 2109 N N . ILE B 1 97 ? 18.031 -15.312 -3.238 1 98.19 97 ILE B N 1
ATOM 2110 C CA . ILE B 1 97 ? 17.953 -16.438 -2.311 1 98.19 97 ILE B CA 1
ATOM 2111 C C . ILE B 1 97 ? 16.734 -17.297 -2.658 1 98.19 97 ILE B C 1
ATOM 2113 O O . ILE B 1 97 ? 15.602 -16.969 -2.309 1 98.19 97 ILE B O 1
ATOM 2117 N N . SER B 1 98 ? 16.938 -18.406 -3.328 1 96.88 98 SER B N 1
ATOM 2118 C CA . SER B 1 98 ? 15.891 -19.297 -3.818 1 96.88 98 SER B CA 1
ATOM 2119 C C . SER B 1 98 ? 15.766 -20.531 -2.932 1 96.88 98 SER B C 1
ATOM 2121 O O . SER B 1 98 ? 15.93 -21.656 -3.4 1 96.88 98 SER B O 1
ATOM 2123 N N . ASP B 1 99 ? 15.32 -20.281 -1.691 1 96.81 99 ASP B N 1
ATOM 2124 C CA . ASP B 1 99 ? 15.32 -21.359 -0.706 1 96.81 99 ASP B CA 1
ATOM 2125 C C . ASP B 1 99 ? 13.977 -22.062 -0.664 1 96.81 99 ASP B C 1
ATOM 2127 O O . ASP B 1 99 ? 13.82 -23.078 0.019 1 96.81 99 ASP B O 1
ATOM 2131 N N . THR B 1 100 ? 12.977 -21.656 -1.351 1 98.38 100 THR B N 1
ATOM 2132 C CA . THR B 1 100 ? 11.68 -22.297 -1.53 1 98.38 100 THR B CA 1
ATOM 2133 C C . THR B 1 100 ? 11.312 -22.375 -3.01 1 98.38 100 THR B C 1
ATOM 2135 O O . THR B 1 100 ? 11.914 -21.688 -3.838 1 98.38 100 THR B O 1
ATOM 2138 N N . LEU B 1 101 ? 10.336 -23.219 -3.301 1 98.81 101 LEU B N 1
ATOM 2139 C CA . LEU B 1 101 ? 9.875 -23.297 -4.688 1 98.81 101 LEU B CA 1
ATOM 2140 C C . LEU B 1 101 ? 9.352 -21.938 -5.152 1 98.81 101 LEU B C 1
ATOM 2142 O O . LEU B 1 101 ? 9.523 -21.562 -6.316 1 98.81 101 LEU B O 1
ATOM 2146 N N . LEU B 1 102 ? 8.703 -21.188 -4.266 1 98.88 102 LEU B N 1
ATOM 2147 C CA . LEU B 1 102 ? 8.172 -19.875 -4.617 1 98.88 102 LEU B CA 1
ATOM 2148 C C . LEU B 1 102 ? 9.281 -18.938 -5.059 1 98.88 102 LEU B C 1
ATOM 2150 O O . LEU B 1 102 ? 9.211 -18.344 -6.141 1 98.88 102 LEU B O 1
ATOM 2154 N N . THR B 1 103 ? 10.312 -18.828 -4.254 1 98.88 103 THR B N 1
ATOM 2155 C CA . THR B 1 103 ? 11.406 -17.922 -4.57 1 98.88 103 THR B CA 1
ATOM 2156 C C . THR B 1 103 ? 12.227 -18.438 -5.746 1 98.88 103 THR B C 1
ATOM 2158 O O . THR B 1 103 ? 12.758 -17.656 -6.543 1 98.88 103 THR B O 1
ATOM 2161 N N . ARG B 1 104 ? 12.297 -19.75 -5.918 1 98.81 104 ARG B N 1
ATOM 2162 C CA . ARG B 1 104 ? 12.961 -20.344 -7.074 1 98.81 104 ARG B CA 1
ATOM 2163 C C . ARG B 1 104 ? 12.227 -20 -8.367 1 98.81 104 ARG B C 1
ATOM 2165 O O . ARG B 1 104 ? 12.859 -19.625 -9.359 1 98.81 104 ARG B O 1
ATOM 2172 N N . ALA B 1 105 ? 10.93 -20.141 -8.32 1 98.88 105 ALA B N 1
ATOM 2173 C CA . ALA B 1 105 ? 10.133 -19.797 -9.492 1 98.88 105 ALA B CA 1
ATOM 2174 C C . ALA B 1 105 ? 10.266 -18.312 -9.844 1 98.88 105 ALA B C 1
ATOM 2176 O O . ALA B 1 105 ? 10.32 -17.953 -11.023 1 98.88 105 ALA B O 1
ATOM 2177 N N . ALA B 1 106 ? 10.328 -17.453 -8.836 1 98.94 106 ALA B N 1
ATOM 2178 C CA . ALA B 1 106 ? 10.555 -16.031 -9.062 1 98.94 106 ALA B CA 1
ATOM 2179 C C . ALA B 1 106 ? 11.906 -15.781 -9.719 1 98.94 106 ALA B C 1
ATOM 2181 O O . ALA B 1 106 ? 12.016 -14.992 -10.664 1 98.94 106 ALA B O 1
ATOM 2182 N N . ASP B 1 107 ? 12.922 -16.438 -9.227 1 98.75 107 ASP B N 1
ATOM 2183 C CA . ASP B 1 107 ? 14.266 -16.344 -9.805 1 98.75 107 ASP B CA 1
ATOM 2184 C C . ASP B 1 107 ? 14.266 -16.766 -11.273 1 98.75 107 ASP B C 1
ATOM 2186 O O . ASP B 1 107 ? 14.906 -16.125 -12.109 1 98.75 107 ASP B O 1
ATOM 2190 N N . VAL B 1 108 ? 13.578 -17.797 -11.586 1 98.81 108 VAL B N 1
ATOM 2191 C CA . VAL B 1 108 ? 13.461 -18.281 -12.953 1 98.81 108 VAL B CA 1
ATOM 2192 C C . VAL B 1 108 ? 12.805 -17.219 -13.828 1 98.81 108 VAL B C 1
ATOM 2194 O O . VAL B 1 108 ? 13.273 -16.953 -14.938 1 98.81 108 VAL B O 1
ATOM 2197 N N . CYS B 1 109 ? 11.719 -16.625 -13.328 1 98.75 109 CYS B N 1
ATOM 2198 C CA . CYS B 1 109 ? 11.047 -15.578 -14.094 1 98.75 109 CYS B CA 1
ATOM 2199 C C . CYS B 1 109 ? 12 -14.422 -14.391 1 98.75 109 CYS B C 1
ATOM 2201 O O . CYS B 1 109 ? 12.062 -13.93 -15.516 1 98.75 109 CYS B O 1
ATOM 2203 N N . LEU B 1 110 ? 12.789 -14.031 -13.398 1 98.62 110 LEU B N 1
ATOM 2204 C CA . LEU B 1 110 ? 13.711 -12.914 -13.578 1 98.62 110 LEU B CA 1
ATOM 2205 C C . LEU B 1 110 ? 14.805 -13.266 -14.586 1 98.62 110 LEU B C 1
ATOM 2207 O O . LEU B 1 110 ? 15.039 -12.516 -15.539 1 98.62 110 LEU B O 1
ATOM 2211 N N . LYS B 1 111 ? 15.453 -14.438 -14.43 1 98.12 111 LYS B N 1
ATOM 2212 C CA . LYS B 1 111 ? 16.578 -14.773 -15.281 1 98.12 111 LYS B CA 1
ATOM 2213 C C . LYS B 1 111 ? 16.141 -15.039 -16.719 1 98.12 111 LYS B C 1
ATOM 2215 O O . LYS B 1 111 ? 16.891 -14.812 -17.656 1 98.12 111 LYS B O 1
ATOM 2220 N N . GLU B 1 112 ? 14.891 -15.5 -16.859 1 98.25 112 GLU B N 1
ATOM 2221 C CA . GLU B 1 112 ? 14.352 -15.766 -18.188 1 98.25 112 GLU B CA 1
ATOM 2222 C C . GLU B 1 112 ? 13.625 -14.547 -18.75 1 98.25 112 GLU B C 1
ATOM 2224 O O . GLU B 1 112 ? 13.008 -14.625 -19.812 1 98.25 112 GLU B O 1
ATOM 2229 N N . GLU B 1 113 ? 13.578 -13.461 -18 1 97.94 113 GLU B N 1
ATOM 2230 C CA . GLU B 1 113 ? 13 -12.172 -18.375 1 97.94 113 GLU B CA 1
ATOM 2231 C C . GLU B 1 113 ? 11.508 -12.297 -18.641 1 97.94 113 GLU B C 1
ATOM 2233 O O . GLU B 1 113 ? 10.984 -11.734 -19.609 1 97.94 113 GLU B O 1
ATOM 2238 N N . ARG B 1 114 ? 10.875 -13.125 -17.812 1 98.25 114 ARG B N 1
ATOM 2239 C CA . ARG B 1 114 ? 9.414 -13.219 -17.797 1 98.25 114 ARG B CA 1
ATOM 2240 C C . ARG B 1 114 ? 8.812 -12.219 -16.828 1 98.25 114 ARG B C 1
ATOM 2242 O O . ARG B 1 114 ? 9.5 -11.719 -15.93 1 98.25 114 ARG B O 1
ATOM 2249 N N . LYS B 1 115 ? 7.547 -11.961 -17 1 98.56 115 LYS B N 1
ATOM 2250 C CA . LYS B 1 115 ? 6.848 -11.039 -16.109 1 98.56 115 LYS B CA 1
ATOM 2251 C C . LYS B 1 115 ? 6.844 -11.57 -14.68 1 98.56 115 LYS B C 1
ATOM 2253 O O . LYS B 1 115 ? 6.559 -12.75 -14.445 1 98.56 115 LYS B O 1
ATOM 2258 N N . LEU B 1 116 ? 7.242 -10.773 -13.758 1 98.94 116 LEU B N 1
ATOM 2259 C CA . LEU B 1 116 ? 7.145 -11.055 -12.328 1 98.94 116 LEU B CA 1
ATOM 2260 C C . LEU B 1 116 ? 6.504 -9.883 -11.594 1 98.94 116 LEU B C 1
ATOM 2262 O O . LEU B 1 116 ? 7.055 -8.781 -11.562 1 98.94 116 LEU B O 1
ATOM 2266 N N . VAL B 1 117 ? 5.344 -10.109 -11.031 1 98.94 117 VAL B N 1
ATOM 2267 C CA . VAL B 1 117 ? 4.621 -9.094 -10.273 1 98.94 117 VAL B CA 1
ATOM 2268 C C . VAL B 1 117 ? 4.68 -9.422 -8.781 1 98.94 117 VAL B C 1
ATOM 2270 O O . VAL B 1 117 ? 4.242 -10.492 -8.359 1 98.94 117 VAL B O 1
ATOM 2273 N N . LEU B 1 118 ? 5.211 -8.539 -8.023 1 99 118 LEU B N 1
ATOM 2274 C CA . LEU B 1 118 ? 5.289 -8.688 -6.578 1 99 118 LEU B CA 1
ATOM 2275 C C . LEU B 1 118 ? 4.336 -7.719 -5.879 1 99 118 LEU B C 1
ATOM 2277 O O . LEU B 1 118 ? 4.594 -6.516 -5.828 1 99 118 LEU B O 1
ATOM 2281 N N . MET B 1 119 ? 3.219 -8.219 -5.375 1 98.94 119 MET B N 1
ATOM 2282 C CA . MET B 1 119 ? 2.258 -7.41 -4.629 1 98.94 119 MET B CA 1
ATOM 2283 C C . MET B 1 119 ? 2.66 -7.309 -3.16 1 98.94 119 MET B C 1
ATOM 2285 O O . MET B 1 119 ? 2.117 -8.023 -2.312 1 98.94 119 MET B O 1
ATOM 2289 N N . THR B 1 120 ? 3.529 -6.414 -2.906 1 98.94 120 THR B N 1
ATOM 2290 C CA . THR B 1 120 ? 4.098 -6.277 -1.569 1 98.94 120 THR B CA 1
ATOM 2291 C C . THR B 1 120 ? 3.053 -5.758 -0.587 1 98.94 120 THR B C 1
ATOM 2293 O O . THR B 1 120 ? 2.252 -4.887 -0.93 1 98.94 120 THR B O 1
ATOM 2296 N N . ARG B 1 121 ? 3.088 -6.348 0.552 1 98.81 121 ARG B N 1
ATOM 2297 C CA . ARG B 1 121 ? 2.188 -5.906 1.611 1 98.81 121 ARG B CA 1
ATOM 2298 C C . ARG B 1 121 ? 2.924 -5.781 2.941 1 98.81 121 ARG B C 1
ATOM 2300 O O . ARG B 1 121 ? 3.191 -6.789 3.602 1 98.81 121 ARG B O 1
ATOM 2307 N N . GLU B 1 122 ? 3.189 -4.598 3.307 1 98.5 122 GLU B N 1
ATOM 2308 C CA . GLU B 1 122 ? 3.779 -4.184 4.578 1 98.5 122 GLU B CA 1
ATOM 2309 C C . GLU B 1 122 ? 3.627 -2.68 4.789 1 98.5 122 GLU B C 1
ATOM 2311 O O . GLU B 1 122 ? 3.666 -1.903 3.834 1 98.5 122 GLU B O 1
ATOM 2316 N N . THR B 1 123 ? 3.375 -2.266 6.016 1 98.5 123 THR B N 1
ATOM 2317 C CA . THR B 1 123 ? 3.324 -0.848 6.359 1 98.5 123 THR B CA 1
ATOM 2318 C C . THR B 1 123 ? 3.422 -0.654 7.871 1 98.5 123 THR B C 1
ATOM 2320 O O . THR B 1 123 ? 2.826 -1.412 8.641 1 98.5 123 THR B O 1
ATOM 2323 N N . PRO B 1 124 ? 4.281 0.224 8.297 1 98.69 124 PRO B N 1
ATOM 2324 C CA . PRO B 1 124 ? 5.27 1.038 7.586 1 98.69 124 PRO B CA 1
ATOM 2325 C C . PRO B 1 124 ? 6.438 0.214 7.047 1 98.69 124 PRO B C 1
ATOM 2327 O O . PRO B 1 124 ? 6.531 -0.984 7.324 1 98.69 124 PRO B O 1
ATOM 2330 N N . LEU B 1 125 ? 7.246 0.857 6.211 1 98.88 125 LEU B N 1
ATOM 2331 C CA . LEU B 1 125 ? 8.414 0.205 5.637 1 98.88 125 LEU B CA 1
ATOM 2332 C C . LEU B 1 125 ? 9.688 0.644 6.352 1 98.88 125 LEU B C 1
ATOM 2334 O O . LEU B 1 125 ? 9.867 1.83 6.633 1 98.88 125 LEU B O 1
ATOM 2338 N N . ASN B 1 126 ? 10.523 -0.271 6.715 1 98.75 126 ASN B N 1
ATOM 2339 C CA . ASN B 1 126 ? 11.867 0.115 7.121 1 98.75 126 ASN B CA 1
ATOM 2340 C C . ASN B 1 126 ? 12.797 0.259 5.922 1 98.75 126 ASN B C 1
ATOM 2342 O O . ASN B 1 126 ? 12.391 0.03 4.781 1 98.75 126 ASN B O 1
ATOM 2346 N N . LEU B 1 127 ? 13.969 0.641 6.215 1 98.81 127 LEU B N 1
ATOM 2347 C CA . LEU B 1 127 ? 14.938 0.946 5.172 1 98.81 127 LEU B CA 1
ATOM 2348 C C . LEU B 1 127 ? 15.227 -0.288 4.324 1 98.81 127 LEU B C 1
ATOM 2350 O O . LEU B 1 127 ? 15.289 -0.2 3.096 1 98.81 127 LEU B O 1
ATOM 2354 N N . ILE B 1 128 ? 15.359 -1.454 4.887 1 98.88 128 ILE B N 1
ATOM 2355 C CA . ILE B 1 128 ? 15.719 -2.699 4.215 1 98.88 128 ILE B CA 1
ATOM 2356 C C . ILE B 1 128 ? 14.602 -3.107 3.256 1 98.88 128 ILE B C 1
ATOM 2358 O O . ILE B 1 128 ? 14.867 -3.568 2.145 1 98.88 128 ILE B O 1
ATOM 2362 N N . HIS B 1 129 ? 13.359 -2.91 3.648 1 98.94 129 HIS B N 1
ATOM 2363 C CA . HIS B 1 129 ? 12.227 -3.186 2.768 1 98.94 129 HIS B CA 1
ATOM 2364 C C . HIS B 1 129 ? 12.336 -2.393 1.469 1 98.94 129 HIS B C 1
ATOM 2366 O O . HIS B 1 129 ? 12.172 -2.951 0.382 1 98.94 129 HIS B O 1
ATOM 2372 N N . ILE B 1 130 ? 12.602 -1.115 1.621 1 98.94 130 ILE B N 1
ATOM 2373 C CA . ILE B 1 130 ? 12.633 -0.218 0.471 1 98.94 130 ILE B CA 1
ATOM 2374 C C . ILE B 1 130 ? 13.812 -0.571 -0.428 1 98.94 130 ILE B C 1
ATOM 2376 O O . ILE B 1 130 ? 13.68 -0.6 -1.654 1 98.94 130 ILE B O 1
ATOM 2380 N N . GLU B 1 131 ? 14.969 -0.885 0.167 1 98.94 131 GLU B N 1
ATOM 2381 C CA . GLU B 1 131 ? 16.141 -1.315 -0.596 1 98.94 131 GLU B CA 1
ATOM 2382 C C . GLU B 1 131 ? 15.836 -2.576 -1.401 1 98.94 131 GLU B C 1
ATOM 2384 O O . GLU B 1 131 ? 16.25 -2.695 -2.557 1 98.94 131 GLU B O 1
ATOM 2389 N N . ASN B 1 132 ? 15.172 -3.5 -0.8 1 98.94 132 ASN B N 1
ATOM 2390 C CA . ASN B 1 132 ? 14.82 -4.738 -1.488 1 98.94 132 ASN B CA 1
ATOM 2391 C C . ASN B 1 132 ? 13.844 -4.484 -2.629 1 98.94 132 ASN B C 1
ATOM 2393 O O . ASN B 1 132 ? 13.93 -5.117 -3.684 1 98.94 132 ASN B O 1
ATOM 2397 N N . MET B 1 133 ? 12.867 -3.57 -2.43 1 98.94 133 MET B N 1
ATOM 2398 C CA . MET B 1 133 ? 11.977 -3.182 -3.518 1 98.94 133 MET B CA 1
ATOM 2399 C C . MET B 1 133 ? 12.766 -2.613 -4.691 1 98.94 133 MET B C 1
ATOM 2401 O O . MET B 1 133 ? 12.484 -2.938 -5.848 1 98.94 133 MET B O 1
ATOM 2405 N N . LEU B 1 134 ? 13.688 -1.772 -4.352 1 98.94 134 LEU B N 1
ATOM 2406 C CA . LEU B 1 134 ? 14.523 -1.141 -5.363 1 98.94 134 LEU B CA 1
ATOM 2407 C C . LEU B 1 134 ? 15.289 -2.186 -6.168 1 98.94 134 LEU B C 1
ATOM 2409 O O . LEU B 1 134 ? 15.273 -2.166 -7.398 1 98.94 134 LEU B O 1
ATOM 2413 N N . ARG B 1 135 ? 15.938 -3.125 -5.48 1 98.94 135 ARG B N 1
ATOM 2414 C CA . ARG B 1 135 ? 16.719 -4.176 -6.125 1 98.94 135 ARG B CA 1
ATOM 2415 C C . ARG B 1 135 ? 15.844 -5.039 -7.023 1 98.94 135 ARG B C 1
ATOM 2417 O O . ARG B 1 135 ? 16.219 -5.34 -8.164 1 98.94 135 ARG B O 1
ATOM 2424 N N . ALA B 1 136 ? 14.703 -5.426 -6.516 1 98.94 136 ALA B N 1
ATOM 2425 C CA . ALA B 1 136 ? 13.789 -6.262 -7.293 1 98.94 136 ALA B CA 1
ATOM 2426 C C . ALA B 1 136 ? 13.305 -5.531 -8.539 1 98.94 136 ALA B C 1
ATOM 2428 O O . ALA B 1 136 ? 13.242 -6.117 -9.625 1 98.94 136 ALA B O 1
ATOM 2429 N N . LYS B 1 137 ? 12.961 -4.254 -8.359 1 98.94 137 LYS B N 1
ATOM 2430 C CA . LYS B 1 137 ? 12.508 -3.443 -9.484 1 98.94 137 LYS B CA 1
ATOM 2431 C C . LYS B 1 137 ? 13.586 -3.342 -10.555 1 98.94 137 LYS B C 1
ATOM 2433 O O . LYS B 1 137 ? 13.305 -3.5 -11.742 1 98.94 137 LYS B O 1
ATOM 2438 N N . GLN B 1 138 ? 14.797 -3.127 -10.133 1 98.75 138 GLN B N 1
ATOM 2439 C CA . GLN B 1 138 ? 15.93 -2.998 -11.039 1 98.75 138 GLN B CA 1
ATOM 2440 C C . GLN B 1 138 ? 16.203 -4.309 -11.773 1 98.75 138 GLN B C 1
ATOM 2442 O O . GLN B 1 138 ? 16.656 -4.301 -12.922 1 98.75 138 GLN B O 1
ATOM 2447 N N . ALA B 1 139 ? 15.844 -5.402 -11.141 1 98.75 139 ALA B N 1
ATOM 2448 C CA . ALA B 1 139 ? 16.062 -6.719 -11.727 1 98.75 139 ALA B CA 1
ATOM 2449 C C . ALA B 1 139 ? 14.977 -7.047 -12.75 1 98.75 139 ALA B C 1
ATOM 2451 O O . ALA B 1 139 ? 15.078 -8.031 -13.484 1 98.75 139 ALA B O 1
ATOM 2452 N N . GLY B 1 140 ? 13.898 -6.238 -12.727 1 98.75 140 GLY B N 1
ATOM 2453 C CA . GLY B 1 140 ? 12.898 -6.406 -13.773 1 98.75 140 GLY B CA 1
ATOM 2454 C C . GLY B 1 140 ? 11.516 -6.734 -13.234 1 98.75 140 GLY B C 1
ATOM 2455 O O . GLY B 1 140 ? 10.555 -6.824 -14 1 98.75 140 GLY B O 1
ATOM 2456 N N . ALA B 1 141 ? 11.398 -6.879 -11.922 1 98.88 141 ALA B N 1
ATOM 2457 C CA . ALA B 1 141 ? 10.102 -7.184 -11.328 1 98.88 141 ALA B CA 1
ATOM 2458 C C . ALA B 1 141 ? 9.203 -5.949 -11.305 1 98.88 141 ALA B C 1
ATOM 2460 O O . ALA B 1 141 ? 9.695 -4.816 -11.25 1 98.88 141 ALA B O 1
ATOM 2461 N N . SER B 1 142 ? 7.93 -6.168 -11.43 1 98.94 142 SER B N 1
ATOM 2462 C CA . SER B 1 142 ? 6.945 -5.133 -11.117 1 98.94 142 SER B CA 1
ATOM 2463 C C . SER B 1 142 ? 6.629 -5.109 -9.625 1 98.94 142 SER B C 1
ATOM 2465 O O . SER B 1 142 ? 6.375 -6.156 -9.023 1 98.94 142 SER B O 1
ATOM 2467 N N . ILE B 1 143 ? 6.73 -3.93 -9.078 1 98.94 143 ILE B N 1
ATOM 2468 C CA . ILE B 1 143 ? 6.375 -3.742 -7.676 1 98.94 143 ILE B CA 1
ATOM 2469 C C . ILE B 1 143 ? 4.961 -3.166 -7.578 1 98.94 143 ILE B C 1
ATOM 2471 O O . ILE B 1 143 ? 4.707 -2.049 -8.031 1 98.94 143 ILE B O 1
ATOM 2475 N N . LEU B 1 144 ? 4.066 -3.91 -6.945 1 98.94 144 LEU B N 1
ATOM 2476 C CA . LEU B 1 144 ? 2.643 -3.6 -6.871 1 98.94 144 LEU B CA 1
ATOM 2477 C C . LEU B 1 144 ? 2.166 -3.582 -5.422 1 98.94 144 LEU B C 1
ATOM 2479 O O . LEU B 1 144 ? 1.441 -4.484 -4.992 1 98.94 144 LEU B O 1
ATOM 2483 N N . PRO B 1 145 ? 2.562 -2.551 -4.68 1 98.88 145 PRO B N 1
ATOM 2484 C CA . PRO B 1 145 ? 2.09 -2.535 -3.293 1 98.88 145 PRO B CA 1
ATOM 2485 C C . PRO B 1 145 ? 0.571 -2.658 -3.188 1 98.88 145 PRO B C 1
ATOM 2487 O O . PRO B 1 145 ? -0.157 -2.086 -4.004 1 98.88 145 PRO B O 1
ATOM 2490 N N . ALA B 1 146 ? 0.096 -3.385 -2.203 1 98.62 146 ALA B N 1
ATOM 2491 C CA . ALA B 1 146 ? -1.334 -3.594 -1.987 1 98.62 146 ALA B CA 1
ATOM 2492 C C . ALA B 1 146 ? -1.991 -2.336 -1.425 1 98.62 146 ALA B C 1
ATOM 2494 O O . ALA B 1 146 ? -2.562 -2.363 -0.332 1 98.62 146 ALA B O 1
ATOM 2495 N N . CYS B 1 147 ? -1.949 -1.325 -2.266 1 97.69 147 CYS B N 1
ATOM 2496 C CA . CYS B 1 147 ? -2.453 0.003 -1.932 1 97.69 147 CYS B CA 1
ATOM 2497 C C . CYS B 1 147 ? -3.631 0.379 -2.824 1 97.69 147 CYS B C 1
ATOM 2499 O O . CYS B 1 147 ? -3.492 1.208 -3.725 1 97.69 147 CYS B O 1
ATOM 2501 N N . PRO B 1 148 ? -4.793 -0.146 -2.514 1 96 148 PRO B N 1
ATOM 2502 C CA . PRO B 1 148 ? -5.914 0.168 -3.404 1 96 148 PRO B CA 1
ATOM 2503 C C . PRO B 1 148 ? -6.348 1.63 -3.312 1 96 148 PRO B C 1
ATOM 2505 O O . PRO B 1 148 ? -6.246 2.242 -2.246 1 96 148 PRO B O 1
ATOM 2508 N N . GLY B 1 149 ? -6.797 2.164 -4.441 1 95.19 149 GLY B N 1
ATOM 2509 C CA . GLY B 1 149 ? -7.348 3.51 -4.48 1 95.19 149 GLY B CA 1
ATOM 2510 C C . GLY B 1 149 ? -8.852 3.547 -4.281 1 95.19 149 GLY B C 1
ATOM 2511 O O . GLY B 1 149 ? -9.5 2.5 -4.207 1 95.19 149 GLY B O 1
ATOM 2512 N N . PHE B 1 150 ? -9.383 4.773 -4.227 1 96.5 150 PHE B N 1
ATOM 2513 C CA . PHE B 1 150 ? -10.797 4.961 -3.904 1 96.5 150 PHE B CA 1
ATOM 2514 C C . PHE B 1 150 ? -11.508 5.711 -5.023 1 96.5 150 PHE B C 1
ATOM 2516 O O . PHE B 1 150 ? -12.641 6.16 -4.848 1 96.5 150 PHE B O 1
ATOM 2523 N N . TYR B 1 151 ? -10.875 5.828 -6.18 1 93.44 151 TYR B N 1
ATOM 2524 C CA . TYR B 1 151 ? -11.406 6.656 -7.258 1 93.44 151 TYR B CA 1
ATOM 2525 C C . TYR B 1 151 ? -12.758 6.145 -7.73 1 93.44 151 TYR B C 1
ATOM 2527 O O . TYR B 1 151 ? -13.617 6.926 -8.148 1 93.44 151 TYR B O 1
ATOM 2535 N N . SER B 1 152 ? -12.93 4.852 -7.637 1 93.12 152 SER B N 1
ATOM 2536 C CA . SER B 1 152 ? -14.156 4.223 -8.117 1 93.12 152 SER B CA 1
ATOM 2537 C C . SER B 1 152 ? -15.258 4.281 -7.066 1 93.12 152 SER B C 1
ATOM 2539 O O . SER B 1 152 ? -16.328 3.707 -7.25 1 93.12 152 SER B O 1
ATOM 2541 N N . ARG B 1 153 ? -14.969 4.906 -5.977 1 95.44 153 ARG B N 1
ATOM 2542 C CA . ARG B 1 153 ? -15.867 4.988 -4.832 1 95.44 153 ARG B CA 1
ATOM 2543 C C . ARG B 1 153 ? -16.328 3.602 -4.402 1 95.44 153 ARG B C 1
ATOM 2545 O O . ARG B 1 153 ? -17.531 3.314 -4.406 1 95.44 153 ARG B O 1
ATOM 2552 N N . PRO B 1 154 ? -15.312 2.762 -4.086 1 96.62 154 PRO B N 1
ATOM 2553 C CA . PRO B 1 154 ? -15.672 1.409 -3.654 1 96.62 154 PRO B CA 1
ATOM 2554 C C . PRO B 1 154 ? -16.672 1.402 -2.508 1 96.62 154 PRO B C 1
ATOM 2556 O O . PRO B 1 154 ? -16.656 2.295 -1.654 1 96.62 154 PRO B O 1
ATOM 2559 N N . LYS B 1 155 ? -17.531 0.387 -2.463 1 96.06 155 LYS B N 1
ATOM 2560 C CA . LYS B 1 155 ? -18.562 0.277 -1.432 1 96.06 155 LYS B CA 1
ATOM 2561 C C . LYS B 1 155 ? -18.266 -0.871 -0.473 1 96.06 155 LYS B C 1
ATOM 2563 O O . LYS B 1 155 ? -18.75 -0.886 0.659 1 96.06 155 LYS B O 1
ATOM 2568 N N . THR B 1 156 ? -17.5 -1.81 -0.941 1 97 156 THR B N 1
ATOM 2569 C CA . THR B 1 156 ? -17.203 -2.992 -0.137 1 97 156 THR B CA 1
ATOM 2570 C C . THR B 1 156 ? -15.711 -3.301 -0.156 1 97 156 THR B C 1
ATOM 2572 O O . THR B 1 156 ? -14.961 -2.736 -0.959 1 97 156 THR B O 1
ATOM 2575 N N . LEU B 1 157 ? -15.281 -4.168 0.729 1 97.56 157 LEU B N 1
ATOM 2576 C CA . LEU B 1 157 ? -13.898 -4.645 0.738 1 97.56 157 LEU B CA 1
ATOM 2577 C C . LEU B 1 157 ? -13.578 -5.406 -0.544 1 97.56 157 LEU B C 1
ATOM 2579 O O . LEU B 1 157 ? -12.453 -5.34 -1.046 1 97.56 157 LEU B O 1
ATOM 2583 N N . GLU B 1 158 ? -14.602 -6.102 -1.033 1 97.19 158 GLU B N 1
ATOM 2584 C CA . GLU B 1 158 ? -14.438 -6.855 -2.273 1 97.19 158 GLU B CA 1
ATOM 2585 C C . GLU B 1 158 ? -14.117 -5.93 -3.443 1 97.19 158 GLU B C 1
ATOM 2587 O O . GLU B 1 158 ? -13.352 -6.297 -4.336 1 97.19 158 GLU B O 1
ATOM 2592 N N . ASP B 1 159 ? -14.703 -4.762 -3.41 1 97.38 159 ASP B N 1
ATOM 2593 C CA . ASP B 1 159 ? -14.398 -3.787 -4.453 1 97.38 159 ASP B CA 1
ATOM 2594 C C . ASP B 1 159 ? -12.914 -3.445 -4.469 1 97.38 159 ASP B C 1
ATOM 2596 O O . ASP B 1 159 ? -12.305 -3.324 -5.535 1 97.38 159 ASP B O 1
ATOM 2600 N N . LEU B 1 160 ? -12.32 -3.279 -3.311 1 97.38 160 LEU B N 1
ATOM 2601 C CA . LEU B 1 160 ? -10.898 -2.947 -3.207 1 97.38 160 LEU B CA 1
ATOM 2602 C C . LEU B 1 160 ? -10.031 -4.125 -3.643 1 97.38 160 LEU B C 1
ATOM 2604 O O . LEU B 1 160 ? -9.031 -3.939 -4.336 1 97.38 160 LEU B O 1
ATOM 2608 N N . ILE B 1 161 ? -10.453 -5.312 -3.234 1 98.19 161 ILE B N 1
ATOM 2609 C CA . ILE B 1 161 ? -9.734 -6.523 -3.602 1 98.19 161 ILE B CA 1
ATOM 2610 C C . ILE B 1 161 ? -9.75 -6.695 -5.117 1 98.19 161 ILE B C 1
ATOM 2612 O O . ILE B 1 161 ? -8.719 -7.012 -5.727 1 98.19 161 ILE B O 1
ATOM 2616 N N . ASP B 1 162 ? -10.867 -6.422 -5.73 1 98 162 ASP B N 1
ATOM 2617 C CA . ASP B 1 162 ? -11.008 -6.527 -7.18 1 98 162 ASP B CA 1
ATOM 2618 C C . ASP B 1 162 ? -10.109 -5.52 -7.891 1 98 162 ASP B C 1
ATOM 2620 O O . ASP B 1 162 ? -9.555 -5.816 -8.953 1 98 162 ASP B O 1
ATOM 2624 N N . THR B 1 163 ? -10.023 -4.344 -7.363 1 97 163 THR B N 1
ATOM 2625 C CA . THR B 1 163 ? -9.156 -3.332 -7.957 1 97 163 THR B CA 1
ATOM 2626 C C . THR B 1 163 ? -7.711 -3.818 -8.016 1 97 163 THR B C 1
ATOM 2628 O O . THR B 1 163 ? -7.066 -3.746 -9.062 1 97 163 THR B O 1
ATOM 2631 N N . MET B 1 164 ? -7.203 -4.355 -6.918 1 98.25 164 MET B N 1
ATOM 2632 C CA . MET B 1 164 ? -5.824 -4.832 -6.867 1 98.25 164 MET B CA 1
ATOM 2633 C C . MET B 1 164 ? -5.629 -6.039 -7.777 1 98.25 164 MET B C 1
ATOM 2635 O O . MET B 1 164 ? -4.598 -6.164 -8.438 1 98.25 164 MET B O 1
ATOM 2639 N N . THR B 1 165 ? -6.625 -6.902 -7.738 1 98.5 165 THR B N 1
ATOM 2640 C CA . THR B 1 165 ? -6.586 -8.078 -8.609 1 98.5 165 THR B CA 1
ATOM 2641 C C . THR B 1 165 ? -6.527 -7.656 -10.078 1 98.5 165 THR B C 1
ATOM 2643 O O . THR B 1 165 ? -5.715 -8.18 -10.844 1 98.5 165 THR B O 1
ATOM 2646 N N . GLY B 1 166 ? -7.367 -6.75 -10.438 1 97.88 166 GLY B N 1
ATOM 2647 C CA . GLY B 1 166 ? -7.371 -6.25 -11.805 1 97.88 166 GLY B CA 1
ATOM 2648 C C . GLY B 1 166 ? -6.047 -5.637 -12.219 1 97.88 166 GLY B C 1
ATOM 2649 O O . GLY B 1 166 ? -5.582 -5.852 -13.344 1 97.88 166 GLY B O 1
ATOM 2650 N N . ARG B 1 167 ? -5.426 -4.902 -11.336 1 97.81 167 ARG B N 1
ATOM 2651 C CA . ARG B 1 167 ? -4.137 -4.285 -11.633 1 97.81 167 ARG B CA 1
ATOM 2652 C C . ARG B 1 167 ? -3.061 -5.34 -11.867 1 97.81 167 ARG B C 1
ATOM 2654 O O . ARG B 1 167 ? -2.205 -5.18 -12.734 1 97.81 167 ARG B O 1
ATOM 2661 N N . ALA B 1 168 ? -3.086 -6.363 -11.016 1 98.62 168 ALA B N 1
ATOM 2662 C CA . ALA B 1 168 ? -2.141 -7.465 -11.203 1 98.62 168 ALA B CA 1
ATOM 2663 C C . ALA B 1 168 ? -2.33 -8.125 -12.57 1 98.62 168 ALA B C 1
ATOM 2665 O O . ALA B 1 168 ? -1.354 -8.406 -13.266 1 98.62 168 ALA B O 1
ATOM 2666 N N . LEU B 1 169 ? -3.574 -8.328 -12.914 1 98.44 169 LEU B N 1
ATOM 2667 C CA . LEU B 1 169 ? -3.885 -8.93 -14.203 1 98.44 169 LEU B CA 1
ATOM 2668 C C . LEU B 1 169 ? -3.408 -8.047 -15.352 1 98.44 169 LEU B C 1
ATOM 2670 O O . LEU B 1 169 ? -2.855 -8.547 -16.328 1 98.44 169 LEU B O 1
ATOM 2674 N N . ASP B 1 170 ? -3.621 -6.77 -15.242 1 98 170 ASP B N 1
ATOM 2675 C CA . ASP B 1 170 ? -3.135 -5.832 -16.25 1 98 170 ASP B CA 1
ATOM 2676 C C . ASP B 1 170 ? -1.628 -5.977 -16.453 1 98 170 ASP B C 1
ATOM 2678 O O . ASP B 1 170 ? -1.148 -6.012 -17.594 1 98 170 ASP B O 1
ATOM 2682 N N . LEU B 1 171 ? -0.933 -6.07 -15.352 1 98.31 171 LEU B N 1
ATOM 2683 C CA . LEU B 1 171 ? 0.522 -6.16 -15.414 1 98.31 171 LEU B CA 1
ATOM 2684 C C . LEU B 1 171 ? 0.957 -7.469 -16.062 1 98.31 171 LEU B C 1
ATOM 2686 O O . LEU B 1 171 ? 2.004 -7.527 -16.719 1 98.31 171 LEU B O 1
ATOM 2690 N N . LEU B 1 172 ? 0.126 -8.477 -15.898 1 97.81 172 LEU B N 1
ATOM 2691 C CA . LEU B 1 172 ? 0.429 -9.789 -16.469 1 97.81 172 LEU B CA 1
ATOM 2692 C C . LEU B 1 172 ? -0.017 -9.867 -17.922 1 97.81 172 LEU B C 1
ATOM 2694 O O . LEU B 1 172 ? 0.224 -10.867 -18.594 1 97.81 172 LEU B O 1
ATOM 2698 N N . GLY B 1 173 ? -0.708 -8.875 -18.406 1 96.94 173 GLY B N 1
ATOM 2699 C CA . GLY B 1 173 ? -1.19 -8.867 -19.781 1 96.94 173 GLY B CA 1
ATOM 2700 C C . GLY B 1 173 ? -2.477 -9.648 -19.969 1 96.94 173 GLY B C 1
ATOM 2701 O O . GLY B 1 173 ? -2.775 -10.109 -21.078 1 96.94 173 GLY B O 1
ATOM 2702 N N . VAL B 1 174 ? -3.184 -9.859 -18.891 1 97.38 174 VAL B N 1
ATOM 2703 C CA . VAL B 1 174 ? -4.449 -10.586 -18.938 1 97.38 174 VAL B CA 1
ATOM 2704 C C . VAL B 1 174 ? -5.609 -9.594 -18.984 1 97.38 174 VAL B C 1
ATOM 2706 O O . VAL B 1 174 ? -5.82 -8.844 -18.031 1 97.38 174 VAL B O 1
ATOM 2709 N N . GLU B 1 175 ? -6.348 -9.602 -20.047 1 95.38 175 GLU B N 1
ATOM 2710 C CA . GLU B 1 175 ? -7.5 -8.719 -20.172 1 95.38 175 GLU B CA 1
ATOM 2711 C C . GLU B 1 175 ? -8.555 -9.039 -19.109 1 95.38 175 GLU B C 1
ATOM 2713 O O . GLU B 1 175 ? -8.82 -10.211 -18.828 1 95.38 175 GLU B O 1
ATOM 2718 N N . ASN B 1 176 ? -9.094 -7.957 -18.469 1 94.75 176 ASN B N 1
ATOM 2719 C CA . ASN B 1 176 ? -10.117 -8.172 -17.453 1 94.75 176 ASN B CA 1
ATOM 2720 C C . ASN B 1 176 ? -10.992 -6.934 -17.266 1 94.75 176 ASN B C 1
ATOM 2722 O O . ASN B 1 176 ? -10.648 -5.852 -17.734 1 94.75 176 ASN B O 1
ATOM 2726 N N . ASP B 1 177 ? -12.133 -7.113 -16.609 1 92.75 177 ASP B N 1
ATOM 2727 C CA . ASP B 1 177 ? -13.07 -6.027 -16.344 1 92.75 177 ASP B CA 1
ATOM 2728 C C . ASP B 1 177 ? -13.562 -6.078 -14.891 1 92.75 177 ASP B C 1
ATOM 2730 O O . ASP B 1 177 ? -14.719 -5.738 -14.609 1 92.75 177 ASP B O 1
ATOM 2734 N N . ILE B 1 178 ? -12.734 -6.508 -14.062 1 90.69 178 ILE B N 1
ATOM 2735 C CA . ILE B 1 178 ? -13.234 -6.809 -12.727 1 90.69 178 ILE B CA 1
ATOM 2736 C C . ILE B 1 178 ? -13.203 -5.547 -11.867 1 90.69 178 ILE B C 1
ATOM 2738 O O . ILE B 1 178 ? -13.742 -5.527 -10.758 1 90.69 178 ILE B O 1
ATOM 2742 N N . TYR B 1 179 ? -12.562 -4.508 -12.43 1 83.31 179 TYR B N 1
ATOM 2743 C CA . TYR B 1 179 ? -12.617 -3.223 -11.742 1 83.31 179 TYR B CA 1
ATOM 2744 C C . TYR B 1 179 ? -12.852 -2.088 -12.727 1 83.31 179 TYR B C 1
ATOM 2746 O O . TYR B 1 179 ? -12.672 -2.258 -13.938 1 83.31 179 TYR B O 1
ATOM 2754 N N . ARG B 1 180 ? -13.359 -1.006 -12.141 1 81.06 180 ARG B N 1
ATOM 2755 C CA . ARG B 1 180 ? -13.656 0.151 -12.984 1 81.06 180 ARG B CA 1
ATOM 2756 C C . ARG B 1 180 ? -12.375 0.892 -13.367 1 81.06 180 ARG B C 1
ATOM 2758 O O . ARG B 1 180 ? -11.586 1.271 -12.5 1 81.06 180 ARG B O 1
ATOM 2765 N N . ARG B 1 181 ? -12.266 1.045 -14.688 1 79 181 ARG B N 1
ATOM 2766 C CA . ARG B 1 181 ? -11.117 1.799 -15.188 1 79 181 ARG B CA 1
ATOM 2767 C C . ARG B 1 181 ? -11.438 3.285 -15.289 1 79 181 ARG B C 1
ATOM 2769 O O . ARG B 1 181 ? -12.609 3.664 -15.406 1 79 181 ARG B O 1
ATOM 2776 N N . TRP B 1 182 ? -10.422 4.008 -15.094 1 68.88 182 TRP B N 1
ATOM 2777 C CA . TRP B 1 182 ? -10.594 5.445 -15.266 1 68.88 182 TRP B CA 1
ATOM 2778 C C . TRP B 1 182 ? -10.969 5.781 -16.703 1 68.88 182 TRP B C 1
ATOM 2780 O O . TRP B 1 182 ? -10.32 5.316 -17.641 1 68.88 182 TRP B O 1
ATOM 2790 N N . GLU B 1 183 ? -12.297 6.297 -16.922 1 64.31 183 GLU B N 1
ATOM 2791 C CA . GLU B 1 183 ? -12.727 6.73 -18.25 1 64.31 183 GLU B CA 1
ATOM 2792 C C . GLU B 1 183 ? -12.578 8.242 -18.406 1 64.31 183 GLU B C 1
ATOM 2794 O O . GLU B 1 183 ? -12.828 9 -17.469 1 64.31 183 GLU B O 1
#

Radius of gyration: 20.78 Å; Cα contacts (8 Å, |Δi|>4): 817; chains: 2; bounding box: 38×64×43 Å

pLDDT: mean 97.48, std 4.12, range [64.25, 99.0]

InterPro domains:
  IPR003382 Flavoprotein [PF02441] (1-170)
  IPR004507 Flavin prenyltransferase UbiX-like [MF_01984] (1-183)
  IPR004507 Flavin prenyltransferase UbiX-like [PTHR43374] (65-110)
  IPR004507 Flavin prenyltransferase UbiX-like [TIGR00421] (3-182)
  IPR036551 Flavin prenyltransferase-like [G3DSA:3.40.50.1950] (2-183)
  IPR036551 Flavin prenyltransferase-like [SSF52507] (1-183)